Protein AF-A0A1G6BR53-F1 (afdb_monomer)

Radius of gyration: 19.53 Å; Cα contacts (8 Å, |Δi|>4): 231; chains: 1; bounding box: 63×42×47 Å

Nearest PDB structures (foldseek):
  3mcu-assembly1_C  TM=7.918E-01  e=2.304E-04  Bacillus cereus ATCC 14579
  3mcu-assembly1_A  TM=7.768E-01  e=1.149E-03  Bacillus cereus ATCC 14579
  7kmf-assembly1_F  TM=4.791E-01  e=4.761E-03  Homo sapiens
  6vlc-assembly2_D  TM=3.425E-01  e=2.813E-01  Neisseria meningitidis Z2491
  2rgw-assembly1_A  TM=3.502E-01  e=3.602E-01  unclassified

Organism: Eubacterium oxidoreducens (NCBI:txid1732)

Secondary structure (DSSP, 8-state):
-PPPHHHHHHHHHHHHHHHHHHHHTS--EEEEE--SS-HHHHHHHHHHHHHTT-SEEEEE--HHHHT-HHHHHHHHTT-SEEE-HHHHHTS----SEEEES-B-HHHHHHHHTT---SHHHHHHHHHHHTT-EEEEPTT-BPPP-S-S-HHHHHHHHHHHHHHHHTT-EE-------

pLDDT: mean 88.44, std 13.04, range [31.62, 98.5]

Mean predicted aligned error: 8.45 Å

Sequence (177 aa):
MELNEKELRSLIERVIELTVDAIKNQDNKVLVVYSGNDKKRCVRTLRTLRAEGVGEITLVATQEQLDCENFVKEVCTICKRIVTPQSIQEEPFIYDKMIFPVMPRSVLAKCALGISDIYETEMVKMAFEEGIEITIARGGLDKFTGNEPLEYQQRIMGYIRTLVEYGIHIQFDTEGR

Foldseek 3Di:
DDDDPVNVVVVVVVVVVVVVVVVQLPAAEEEEEEPDQPLVLSLVVLVVCVVVNRDAYEYEDAVVNVPDPVSVVSVVVRHPYYYYLVVCVVDDPDHQAYEYSAQELVNLLCCLVLHDDDSSNVVVVVCLVVVHAAEYDEVNYDDDPVPDDPVVVVVSVVSVVSCVVSRYHYDYPPPDD

Solvent-accessible surface area (backbone atoms only — not comparable to full-atom values): 9999 Å² total; per-residue (Å²): 135,84,78,49,74,70,57,50,50,53,50,51,52,52,49,50,51,53,49,52,51,52,56,62,58,54,74,41,28,36,38,34,44,64,43,78,81,61,62,69,51,41,52,49,44,54,52,50,44,53,73,75,48,54,63,36,37,35,37,36,38,52,69,78,73,54,71,40,63,73,59,44,59,54,46,62,76,69,32,78,41,77,40,38,63,70,61,57,73,77,43,84,89,82,49,65,30,38,36,23,36,28,46,44,67,69,54,44,45,30,50,48,70,72,45,63,87,48,67,73,29,42,51,52,50,53,32,60,76,70,71,35,48,38,34,35,36,68,71,15,59,75,74,81,87,77,80,69,55,68,69,57,54,51,50,54,54,48,29,54,50,48,34,44,75,72,59,39,43,72,44,67,79,85,69,87,129

Structure (mmCIF, N/CA/C/O backbone):
data_AF-A0A1G6BR53-F1
#
_entry.id   AF-A0A1G6BR53-F1
#
loop_
_atom_site.group_PDB
_atom_site.id
_atom_site.type_symbol
_atom_site.label_atom_id
_atom_site.label_alt_id
_atom_site.label_comp_id
_atom_site.label_asym_id
_atom_site.label_entity_id
_atom_site.label_seq_id
_atom_site.pdbx_PDB_ins_code
_atom_site.Cartn_x
_atom_site.Cartn_y
_atom_site.Cartn_z
_atom_site.occupancy
_atom_site.B_iso_or_equiv
_atom_site.auth_seq_id
_atom_site.auth_comp_id
_atom_site.auth_asym_id
_atom_site.auth_atom_id
_atom_site.pdbx_PDB_model_num
ATOM 1 N N . MET A 1 1 ? -46.989 -14.452 24.404 1.00 49.28 1 MET A N 1
ATOM 2 C CA . MET A 1 1 ? -46.675 -14.576 22.969 1.00 49.28 1 MET A CA 1
ATOM 3 C C . MET A 1 1 ? -45.393 -15.385 22.911 1.00 49.28 1 MET A C 1
ATOM 5 O O . MET A 1 1 ? -44.360 -14.861 23.304 1.00 49.28 1 MET A O 1
ATOM 9 N N . GLU A 1 2 ? -45.484 -16.681 22.625 1.00 62.69 2 GLU A N 1
ATOM 10 C CA . GLU A 1 2 ? -44.295 -17.531 22.490 1.00 62.69 2 GLU A CA 1
ATOM 11 C C . GLU A 1 2 ? -43.749 -17.351 21.074 1.00 62.69 2 GLU A C 1
ATOM 13 O O . GLU A 1 2 ? -44.483 -17.527 20.102 1.00 62.69 2 GLU A O 1
ATOM 18 N N . LEU A 1 3 ? -42.493 -16.918 20.972 1.00 61.28 3 LEU A N 1
ATOM 19 C CA . LEU A 1 3 ? -41.781 -16.790 19.702 1.00 61.28 3 LEU A CA 1
ATOM 20 C C . LEU A 1 3 ? -41.576 -18.184 19.118 1.00 61.28 3 LEU A C 1
ATOM 22 O O . LEU A 1 3 ? -41.023 -19.055 19.792 1.00 61.28 3 LEU A O 1
ATOM 26 N N . ASN A 1 4 ? -41.995 -18.400 17.871 1.00 86.19 4 ASN A N 1
ATOM 27 C CA . ASN A 1 4 ? -41.726 -19.680 17.224 1.00 86.19 4 ASN A CA 1
ATOM 28 C C . ASN A 1 4 ? -40.256 -19.748 16.763 1.00 86.19 4 ASN A C 1
ATOM 30 O O . ASN A 1 4 ? -39.606 -18.729 16.527 1.00 86.19 4 ASN A O 1
ATOM 34 N N . GLU A 1 5 ? -39.732 -20.962 16.611 1.00 84.44 5 GLU A N 1
ATOM 35 C CA . GLU A 1 5 ? -38.328 -21.251 16.285 1.00 84.44 5 GLU A CA 1
ATOM 36 C C . GLU A 1 5 ? -37.792 -20.486 15.055 1.00 84.44 5 GLU A C 1
ATOM 38 O O . GLU A 1 5 ? -36.634 -20.071 15.011 1.00 84.44 5 GLU A O 1
ATOM 43 N N . LYS A 1 6 ? -38.653 -20.228 14.068 1.00 85.50 6 LYS A N 1
ATOM 44 C CA . LYS A 1 6 ? -38.335 -19.489 12.842 1.00 85.50 6 LYS A CA 1
ATOM 45 C C . LYS A 1 6 ? -38.151 -17.989 13.096 1.00 85.50 6 LYS A C 1
ATOM 47 O O . LYS A 1 6 ? -37.271 -17.371 12.501 1.00 85.50 6 LYS A O 1
ATOM 52 N N . GLU A 1 7 ? -38.952 -17.415 13.991 1.00 84.75 7 GLU A N 1
ATOM 53 C CA . GLU A 1 7 ? -38.832 -16.014 14.413 1.00 84.75 7 GLU A CA 1
ATOM 54 C C . GLU A 1 7 ? -37.597 -15.820 15.296 1.00 84.75 7 GLU A C 1
ATOM 56 O O . GLU A 1 7 ? -36.864 -14.847 15.127 1.00 84.75 7 GLU A O 1
ATOM 61 N N . LEU A 1 8 ? -37.311 -16.789 16.174 1.00 83.38 8 LEU A N 1
ATOM 62 C CA . LEU A 1 8 ? -36.104 -16.796 16.997 1.00 83.38 8 LEU A CA 1
ATOM 63 C C . LEU A 1 8 ? -34.834 -16.853 16.136 1.00 83.38 8 LEU A C 1
ATOM 65 O O . LEU A 1 8 ? -33.907 -16.080 16.360 1.00 83.38 8 LEU A O 1
ATOM 69 N N . ARG A 1 9 ? -34.799 -17.718 15.115 1.00 88.19 9 ARG A N 1
ATOM 70 C CA . ARG A 1 9 ? -33.649 -17.837 14.206 1.00 88.19 9 ARG A CA 1
ATOM 71 C C . ARG A 1 9 ? -33.413 -16.560 13.395 1.00 88.19 9 ARG A C 1
ATOM 73 O O . ARG A 1 9 ? -32.278 -16.105 13.310 1.00 88.19 9 ARG A O 1
ATOM 80 N N . SER A 1 10 ? -34.483 -15.943 12.891 1.00 87.50 10 SER A N 1
ATOM 81 C CA . SER A 1 10 ? -34.422 -14.645 12.203 1.00 87.50 10 SER A CA 1
ATOM 82 C C . SER A 1 10 ? -33.900 -13.524 13.110 1.00 87.50 10 SER A C 1
ATOM 84 O O . SER A 1 10 ? -33.112 -12.688 12.669 1.00 87.50 10 SER A O 1
ATOM 86 N N . LEU A 1 11 ? -34.317 -13.501 14.378 1.00 86.88 11 LEU A N 1
ATOM 87 C CA . LEU A 1 11 ? -33.817 -12.546 15.367 1.00 86.88 11 LEU A CA 1
ATOM 88 C C . LEU A 1 11 ? -32.333 -12.767 15.664 1.00 86.88 11 LEU A C 1
ATOM 90 O O . LEU A 1 11 ? -31.585 -11.797 15.720 1.00 86.88 11 LEU A O 1
ATOM 94 N N . ILE A 1 12 ? -31.900 -14.022 15.813 1.00 86.88 12 ILE A N 1
ATOM 95 C CA . ILE A 1 12 ? -30.493 -14.366 16.050 1.00 86.88 12 ILE A CA 1
ATOM 96 C C . ILE A 1 12 ? -29.624 -13.942 14.861 1.00 86.88 12 ILE A C 1
ATOM 98 O O . ILE A 1 12 ? -28.617 -13.275 15.072 1.00 86.88 12 ILE A O 1
ATOM 102 N N . GLU A 1 13 ? -30.022 -14.261 13.627 1.00 85.81 13 GLU A N 1
ATOM 103 C CA . GLU A 1 13 ? -29.289 -13.855 12.416 1.00 85.81 13 GLU A CA 1
ATOM 104 C C . GLU A 1 13 ? -29.141 -12.332 12.339 1.00 85.81 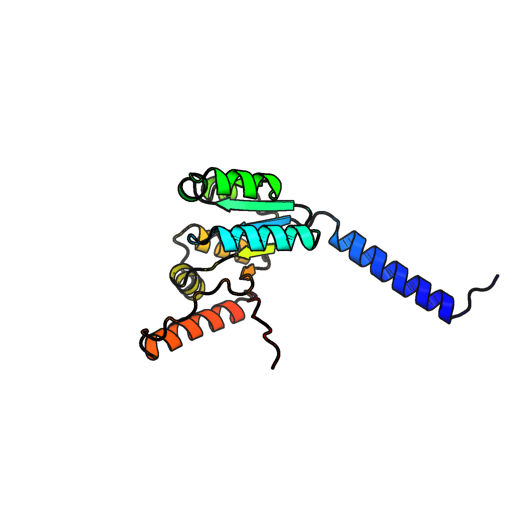13 GLU A C 1
ATOM 106 O O . GLU A 1 13 ? -28.038 -11.819 12.163 1.00 85.81 13 GLU A O 1
ATOM 111 N N . ARG A 1 14 ? -30.224 -11.595 12.601 1.00 84.44 14 ARG A N 1
ATOM 112 C CA . ARG A 1 14 ? -30.216 -10.130 12.580 1.00 84.44 14 ARG A CA 1
ATOM 113 C C . ARG A 1 14 ? -29.375 -9.518 13.705 1.00 84.44 14 ARG A C 1
ATOM 115 O O . ARG A 1 14 ? -28.736 -8.492 13.501 1.00 84.44 14 ARG A O 1
ATOM 122 N N . VAL A 1 15 ? -29.353 -10.127 14.892 1.00 84.62 15 VAL A N 1
ATOM 123 C CA . VAL A 1 15 ? -28.482 -9.701 16.003 1.00 84.62 15 VAL A CA 1
ATOM 124 C C . VAL A 1 15 ? -27.013 -9.991 15.691 1.00 84.62 15 VAL A C 1
ATOM 126 O O . VAL A 1 15 ? -26.158 -9.173 16.023 1.00 84.62 15 VAL A O 1
ATOM 129 N N . ILE A 1 16 ? -26.703 -11.106 15.025 1.00 79.81 16 ILE A N 1
ATOM 130 C CA . ILE A 1 16 ? -25.340 -11.418 14.576 1.00 79.81 16 ILE A CA 1
ATOM 131 C C . ILE A 1 16 ? -24.888 -10.404 13.525 1.00 79.81 16 ILE A C 1
ATOM 133 O O . ILE A 1 16 ? -23.807 -9.849 13.667 1.00 79.81 16 ILE A O 1
ATOM 137 N N . GLU A 1 17 ? -25.713 -10.093 12.525 1.00 73.81 17 GLU A N 1
ATOM 138 C CA . GLU A 1 17 ? -25.397 -9.056 11.532 1.00 73.81 17 GLU A CA 1
ATOM 139 C C . GLU A 1 17 ? -25.160 -7.697 12.197 1.00 73.81 17 GLU A C 1
ATOM 141 O O . GLU A 1 17 ? -24.126 -7.077 11.977 1.00 73.81 17 GLU A O 1
ATOM 146 N N . LEU A 1 18 ? -26.052 -7.276 13.100 1.00 70.94 18 LEU A N 1
ATOM 147 C CA . LEU A 1 18 ? -25.915 -6.003 13.812 1.00 70.94 18 LEU A CA 1
ATOM 148 C C . LEU A 1 18 ? -24.687 -5.953 14.727 1.00 70.94 18 LEU A C 1
ATOM 150 O O . LEU A 1 18 ? -24.071 -4.899 14.853 1.00 70.94 18 LEU A O 1
ATOM 154 N N . THR A 1 19 ? -24.319 -7.060 15.376 1.00 66.62 19 THR A N 1
ATOM 155 C CA . THR A 1 19 ? -23.115 -7.112 16.220 1.00 66.62 19 THR A CA 1
ATOM 156 C C . THR A 1 19 ? -21.845 -7.180 15.381 1.00 66.62 19 THR A C 1
ATOM 158 O O . THR A 1 19 ? -20.894 -6.480 15.702 1.00 66.62 19 THR A O 1
ATOM 161 N N . VAL A 1 20 ? -21.827 -7.927 14.276 1.00 66.19 20 VAL A N 1
ATOM 162 C CA . VAL A 1 20 ? -20.709 -7.945 13.320 1.00 66.19 20 VAL A CA 1
ATOM 163 C C . VAL A 1 20 ? -20.510 -6.568 12.692 1.00 66.19 20 VAL A C 1
ATOM 165 O O . VAL A 1 20 ? -19.377 -6.103 12.615 1.00 66.19 20 VAL A O 1
ATOM 168 N N . ASP A 1 21 ? -21.583 -5.888 12.297 1.00 58.41 21 ASP A N 1
ATOM 169 C CA . ASP A 1 21 ? -21.509 -4.538 11.744 1.00 58.41 21 ASP A CA 1
ATOM 170 C C . ASP A 1 21 ? -21.113 -3.513 12.810 1.00 58.41 21 ASP A C 1
ATOM 172 O O . ASP A 1 21 ? -20.317 -2.624 12.527 1.00 58.41 21 ASP A O 1
ATOM 176 N N . ALA A 1 22 ? -21.590 -3.639 14.051 1.00 57.53 22 ALA A N 1
ATOM 177 C CA . ALA A 1 22 ? -21.157 -2.774 15.150 1.00 57.53 22 ALA A CA 1
ATOM 178 C C . ALA A 1 22 ? -19.680 -2.993 15.525 1.00 57.53 22 ALA A C 1
ATOM 180 O O . ALA A 1 22 ? -18.986 -2.022 15.806 1.00 57.53 22 ALA A O 1
ATOM 181 N N . ILE A 1 23 ? -19.189 -4.237 15.480 1.00 57.56 23 ILE A N 1
ATOM 182 C CA . ILE A 1 23 ? -17.777 -4.584 15.709 1.00 57.56 23 ILE A CA 1
ATOM 183 C C . ILE A 1 23 ? -16.905 -4.079 14.551 1.00 57.56 23 ILE A C 1
ATOM 185 O O . ILE A 1 23 ? -15.853 -3.502 14.790 1.00 57.56 23 ILE A O 1
ATOM 189 N N . LYS A 1 24 ? -17.345 -4.224 13.294 1.00 55.75 24 LYS A N 1
ATOM 190 C CA . LYS A 1 24 ? -16.626 -3.701 12.116 1.00 55.75 24 LYS A CA 1
ATOM 191 C C . LYS A 1 24 ? -16.585 -2.171 12.058 1.00 55.75 24 LYS A C 1
ATOM 193 O O . LYS A 1 24 ? -15.643 -1.620 11.495 1.00 55.75 24 LYS A O 1
ATOM 198 N N . ASN A 1 25 ? -17.601 -1.502 12.607 1.00 52.25 25 ASN A N 1
ATOM 199 C CA . ASN A 1 25 ? -17.726 -0.041 12.629 1.00 52.25 25 ASN A CA 1
ATOM 200 C C . ASN A 1 25 ? -17.136 0.617 13.892 1.00 52.25 25 ASN A C 1
ATOM 202 O O . ASN A 1 25 ? -17.225 1.838 14.025 1.00 52.25 25 ASN A O 1
ATOM 206 N N . GLN A 1 26 ? -16.535 -0.145 14.811 1.00 54.06 26 GLN A N 1
ATOM 207 C CA . GLN A 1 26 ? -15.751 0.416 15.912 1.00 54.06 26 GLN A CA 1
ATOM 208 C C . GLN A 1 26 ? -14.274 0.483 15.509 1.00 54.06 26 GLN A C 1
ATOM 210 O O . GLN A 1 26 ? -13.598 -0.530 15.412 1.00 54.06 26 GLN A O 1
ATOM 215 N N . ASP A 1 27 ? -13.795 1.702 15.256 1.00 68.69 27 ASP A N 1
ATOM 216 C CA . ASP A 1 27 ? -12.385 2.105 15.328 1.00 68.69 27 ASP A CA 1
ATOM 217 C C . ASP A 1 27 ? -11.345 1.360 14.469 1.00 68.69 27 ASP A C 1
ATOM 219 O O . ASP A 1 27 ? -10.160 1.464 14.767 1.00 68.69 27 ASP A O 1
ATOM 223 N N . ASN A 1 28 ? -11.726 0.702 13.365 1.00 83.06 28 ASN A N 1
ATOM 224 C CA . ASN A 1 28 ? -10.734 0.143 12.436 1.00 83.06 28 ASN A CA 1
ATOM 225 C C . ASN A 1 28 ? -9.828 1.254 11.860 1.00 83.06 28 ASN A C 1
ATOM 227 O O . ASN A 1 28 ? -10.274 2.101 11.070 1.00 83.06 28 ASN A O 1
ATOM 231 N N . LYS A 1 29 ? -8.551 1.227 12.254 1.00 92.12 29 LYS A N 1
ATOM 232 C CA . LYS A 1 29 ? -7.468 2.123 11.846 1.00 92.12 29 LYS A CA 1
ATOM 233 C C . LYS A 1 29 ? -6.669 1.483 10.728 1.00 92.12 29 LYS A C 1
ATOM 235 O O . LYS A 1 29 ? -5.919 0.529 10.929 1.00 92.12 29 LYS A O 1
ATOM 240 N N . VAL A 1 30 ? -6.782 2.059 9.539 1.00 95.50 30 VAL A N 1
ATOM 241 C CA . VAL A 1 30 ? -6.053 1.601 8.358 1.00 95.50 30 VAL A CA 1
ATOM 242 C C . VAL A 1 30 ? -4.937 2.578 8.027 1.00 95.50 30 VAL A C 1
ATOM 244 O O . VAL A 1 30 ? -5.169 3.773 7.814 1.00 95.50 30 VAL A O 1
ATOM 247 N N . LEU A 1 31 ? -3.723 2.046 7.929 1.00 96.81 31 LEU A N 1
ATOM 248 C CA . LEU A 1 31 ? -2.571 2.762 7.409 1.00 96.81 31 LEU A CA 1
ATOM 249 C C . LEU A 1 31 ? -2.472 2.541 5.902 1.00 96.81 31 LEU A C 1
ATOM 251 O O . LEU A 1 31 ? -2.349 1.413 5.432 1.00 96.81 31 LEU A O 1
ATOM 255 N N . VAL A 1 32 ? -2.490 3.617 5.129 1.00 97.25 32 VAL A N 1
ATOM 256 C CA . VAL A 1 32 ? -2.304 3.575 3.680 1.00 97.25 32 VAL A CA 1
ATOM 257 C C . VAL A 1 32 ? -0.919 4.107 3.355 1.00 97.25 32 VAL A C 1
ATOM 259 O O . VAL A 1 32 ? -0.633 5.279 3.585 1.00 97.25 32 VAL A O 1
ATOM 262 N N . VAL A 1 33 ? -0.058 3.253 2.809 1.00 97.25 33 VAL A N 1
ATOM 263 C CA . VAL A 1 33 ? 1.317 3.611 2.442 1.00 97.25 33 VAL A CA 1
ATOM 264 C C . VAL A 1 33 ? 1.339 3.989 0.967 1.00 97.25 33 VAL A C 1
ATOM 266 O O . VAL A 1 33 ? 1.139 3.140 0.094 1.00 97.25 33 VAL A O 1
ATOM 269 N N . TYR A 1 34 ? 1.534 5.274 0.664 1.00 95.75 34 TYR A N 1
ATOM 270 C CA . TYR A 1 34 ? 1.527 5.745 -0.717 1.00 95.75 34 TYR A CA 1
ATOM 271 C C . TYR A 1 34 ? 2.857 5.466 -1.414 1.00 95.75 34 TYR A C 1
ATOM 273 O O . TYR A 1 34 ? 3.718 6.331 -1.500 1.00 95.75 34 TYR A O 1
ATOM 281 N N . SER A 1 35 ? 3.013 4.267 -1.966 1.00 89.69 35 SER A N 1
ATOM 282 C CA . SER A 1 35 ? 4.221 3.896 -2.708 1.00 89.69 35 SER A CA 1
ATOM 283 C C . SER A 1 35 ? 4.110 4.208 -4.201 1.00 89.69 35 SER A C 1
ATOM 285 O O . SER A 1 35 ? 3.097 3.933 -4.849 1.00 89.69 35 SER A O 1
ATOM 287 N N . GLY A 1 36 ? 5.184 4.749 -4.777 1.00 85.12 36 GLY A N 1
ATOM 288 C CA . GLY A 1 36 ? 5.223 5.148 -6.185 1.00 85.12 36 GLY A CA 1
ATOM 289 C C . GLY A 1 36 ? 4.490 6.466 -6.469 1.00 85.12 36 GLY A C 1
ATOM 290 O O . GLY A 1 36 ? 4.453 7.361 -5.629 1.00 85.12 36 GLY A O 1
ATOM 291 N N . ASN A 1 37 ? 3.944 6.601 -7.686 1.00 85.75 37 ASN A N 1
ATOM 292 C CA . ASN A 1 37 ? 3.459 7.885 -8.221 1.00 85.75 37 ASN A CA 1
ATOM 293 C C . ASN A 1 37 ? 2.034 7.847 -8.817 1.00 85.75 37 ASN A C 1
ATOM 295 O O . ASN A 1 37 ? 1.589 8.830 -9.419 1.00 85.75 37 ASN A O 1
ATOM 299 N N . ASP A 1 38 ? 1.297 6.738 -8.678 1.00 90.69 38 ASP A N 1
ATOM 300 C CA . ASP A 1 38 ? -0.075 6.630 -9.195 1.00 90.69 38 ASP A CA 1
ATOM 301 C C . ASP A 1 38 ? -1.095 7.257 -8.229 1.00 90.69 38 ASP A C 1
ATOM 303 O O . ASP A 1 38 ? -1.776 6.589 -7.443 1.00 90.69 38 ASP A O 1
ATOM 307 N N . LYS A 1 39 ? -1.221 8.583 -8.329 1.00 92.31 39 LYS A N 1
ATOM 308 C CA . LYS A 1 39 ? -2.168 9.391 -7.544 1.00 92.31 39 LYS A CA 1
ATOM 309 C C . LYS A 1 39 ? -3.610 8.912 -7.708 1.00 92.31 39 LYS A C 1
ATOM 311 O O . LYS A 1 39 ? -4.356 8.860 -6.734 1.00 92.31 39 LYS A O 1
ATOM 316 N N . LYS A 1 40 ? -4.009 8.541 -8.932 1.00 91.50 40 LYS A N 1
ATOM 317 C CA . LYS A 1 40 ? -5.388 8.124 -9.232 1.00 91.50 40 LYS A CA 1
ATOM 318 C C . LYS A 1 40 ? -5.731 6.840 -8.494 1.00 91.50 40 LYS A C 1
ATOM 320 O O . LYS A 1 40 ? -6.817 6.728 -7.927 1.00 91.50 40 LYS A O 1
ATOM 325 N N . ARG A 1 41 ? -4.808 5.879 -8.491 1.00 91.31 41 ARG A N 1
ATOM 326 C CA . ARG A 1 41 ? -4.999 4.619 -7.780 1.00 91.31 41 ARG A CA 1
ATOM 327 C C . ARG A 1 41 ? -4.967 4.804 -6.270 1.00 91.31 41 ARG A C 1
ATOM 329 O O . ARG A 1 41 ? -5.836 4.248 -5.608 1.00 91.31 41 ARG A O 1
ATOM 336 N N . CYS A 1 42 ? -4.069 5.639 -5.747 1.00 94.25 42 CYS A N 1
ATOM 337 C CA . CYS A 1 42 ? -4.060 6.004 -4.329 1.00 94.25 42 CYS A CA 1
ATOM 338 C C . CYS A 1 42 ? -5.427 6.540 -3.876 1.00 94.25 42 CYS A C 1
ATOM 340 O O . CYS A 1 42 ? -6.070 5.957 -3.004 1.00 94.25 42 CYS A O 1
ATOM 342 N N . VAL A 1 43 ? -5.942 7.564 -4.561 1.00 94.50 43 VAL A N 1
ATOM 343 C CA . VAL A 1 43 ? -7.257 8.144 -4.258 1.00 94.50 43 VAL A CA 1
ATOM 344 C C . VAL A 1 43 ? -8.385 7.124 -4.413 1.00 94.50 43 VAL A C 1
ATOM 346 O O . VAL A 1 43 ? -9.303 7.092 -3.594 1.00 94.50 43 VAL A O 1
ATOM 349 N N . ARG A 1 44 ? -8.350 6.278 -5.451 1.00 93.62 44 ARG A N 1
ATOM 350 C CA . ARG A 1 44 ? -9.360 5.228 -5.642 1.00 93.62 44 ARG A CA 1
ATOM 351 C C . ARG A 1 44 ? -9.390 4.268 -4.454 1.00 93.62 44 ARG A C 1
ATOM 353 O O . ARG A 1 44 ? -10.476 3.986 -3.964 1.00 93.62 44 ARG A O 1
ATOM 360 N N . THR A 1 45 ? -8.234 3.809 -3.984 1.00 94.19 45 THR A N 1
ATOM 361 C CA . THR A 1 45 ? -8.139 2.933 -2.808 1.00 94.19 45 THR A CA 1
ATOM 362 C C . THR A 1 45 ? -8.696 3.622 -1.565 1.00 94.19 45 THR A C 1
ATOM 364 O O . THR A 1 45 ? -9.518 3.035 -0.871 1.00 94.19 45 THR A O 1
ATOM 367 N N . LEU A 1 46 ? -8.340 4.889 -1.330 1.00 94.94 46 LEU A N 1
ATOM 368 C CA . LEU A 1 46 ? -8.868 5.675 -0.209 1.00 94.94 46 LEU A CA 1
ATOM 369 C C . LEU A 1 46 ? -10.400 5.799 -0.256 1.00 94.94 46 LEU A C 1
ATOM 371 O O . LEU A 1 46 ? -11.072 5.616 0.757 1.00 94.94 46 LEU A O 1
ATOM 375 N N . ARG A 1 47 ? -10.972 6.051 -1.441 1.00 93.81 47 ARG A N 1
ATOM 376 C CA . ARG A 1 47 ? -12.429 6.091 -1.644 1.00 93.81 47 ARG A CA 1
ATOM 377 C C . ARG A 1 47 ? -13.095 4.746 -1.380 1.00 93.81 47 ARG A C 1
ATOM 379 O O . ARG A 1 47 ? -14.156 4.728 -0.766 1.00 93.81 47 ARG A O 1
ATOM 386 N N . THR A 1 48 ? -12.492 3.648 -1.834 1.00 92.00 48 THR A N 1
ATOM 387 C CA . THR A 1 48 ? -13.006 2.298 -1.577 1.00 92.00 48 THR A CA 1
ATOM 388 C C . THR A 1 48 ? -13.050 2.016 -0.078 1.00 92.00 48 THR A C 1
ATOM 390 O O . THR A 1 48 ? -14.109 1.664 0.424 1.00 92.00 48 THR A O 1
ATOM 393 N N . LEU A 1 49 ? -11.962 2.283 0.653 1.00 91.88 49 LEU A N 1
ATOM 394 C CA . LEU A 1 49 ? -11.914 2.093 2.109 1.00 91.88 49 LEU A CA 1
ATOM 395 C C . LEU A 1 49 ? -12.978 2.922 2.829 1.00 91.88 49 LEU A C 1
ATOM 397 O O . LEU A 1 49 ? -13.657 2.439 3.732 1.00 91.88 49 LEU A O 1
ATOM 401 N N . ARG A 1 50 ? -13.177 4.170 2.393 1.00 90.00 50 ARG A N 1
ATOM 402 C CA . ARG A 1 50 ? -14.219 5.025 2.961 1.00 90.00 50 ARG A CA 1
ATOM 403 C C . ARG A 1 50 ? -15.626 4.490 2.683 1.00 90.00 50 ARG A C 1
ATOM 405 O O . ARG A 1 50 ? -16.478 4.567 3.561 1.00 90.00 50 ARG A O 1
ATOM 412 N N . ALA A 1 51 ? -15.868 3.961 1.484 1.00 88.75 51 ALA A N 1
ATOM 413 C CA . ALA A 1 51 ? -17.145 3.353 1.111 1.00 88.75 51 ALA A CA 1
ATOM 414 C C . ALA A 1 51 ? -17.410 2.028 1.849 1.00 88.75 51 ALA A C 1
ATOM 416 O O . ALA A 1 51 ? -18.562 1.708 2.120 1.00 88.75 51 ALA A O 1
ATOM 417 N N . GLU A 1 52 ? -16.356 1.294 2.211 1.00 87.12 52 GLU A N 1
ATOM 418 C CA . GLU A 1 52 ? -16.409 0.074 3.030 1.00 87.12 52 GLU A CA 1
ATOM 419 C C . GLU A 1 52 ? -16.627 0.354 4.530 1.00 87.12 52 GLU A C 1
ATOM 421 O O . GLU A 1 52 ? -16.738 -0.583 5.315 1.00 87.12 52 GLU A O 1
ATOM 426 N N . GLY A 1 53 ? -16.719 1.626 4.935 1.00 84.44 53 GLY A N 1
ATOM 427 C CA . GLY A 1 53 ? -17.004 2.016 6.318 1.00 84.44 53 GLY A CA 1
ATOM 428 C C . GLY A 1 53 ? -15.776 2.099 7.227 1.00 84.44 53 GLY A C 1
ATOM 429 O O . GLY A 1 53 ? -15.936 2.156 8.442 1.00 84.44 53 GLY A O 1
ATOM 430 N N . VAL A 1 54 ? -14.554 2.143 6.678 1.00 86.94 54 VAL A N 1
ATOM 431 C CA . VAL A 1 54 ? -13.334 2.292 7.491 1.00 86.94 54 VAL A CA 1
ATOM 432 C C . VAL A 1 54 ? -13.383 3.593 8.304 1.00 86.94 54 VAL A C 1
ATOM 434 O O . VAL A 1 54 ? -13.540 4.692 7.752 1.00 86.94 54 VAL A O 1
ATOM 437 N N . GLY A 1 55 ? -13.241 3.449 9.626 1.00 81.88 55 GLY A N 1
ATOM 438 C CA . GLY A 1 55 ? -13.398 4.527 10.600 1.00 81.88 55 GLY A CA 1
ATOM 439 C C . GLY A 1 55 ? -12.273 5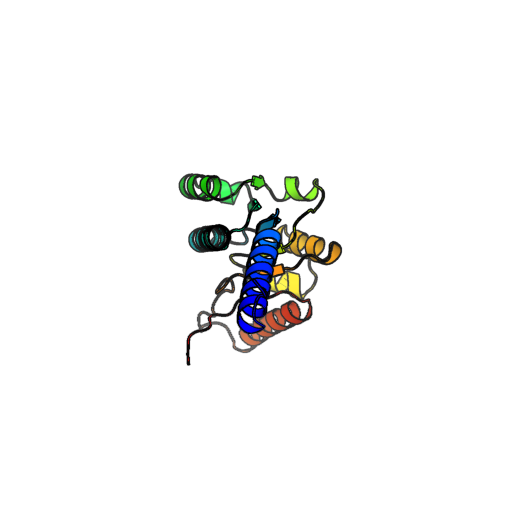.557 10.543 1.00 81.88 55 GLY A C 1
ATOM 440 O O . GLY A 1 55 ? -12.539 6.756 10.413 1.00 81.88 55 GLY A O 1
ATOM 441 N N . GLU A 1 56 ? -11.017 5.101 10.580 1.00 92.31 56 GLU A N 1
ATOM 442 C CA . GLU A 1 56 ? -9.842 5.974 10.541 1.00 92.31 56 GLU A CA 1
ATOM 443 C C . GLU A 1 56 ? -8.867 5.561 9.441 1.00 92.31 56 GLU A C 1
ATOM 445 O O . GLU A 1 56 ? -8.351 4.448 9.419 1.00 92.31 56 GLU A O 1
ATOM 450 N N . ILE A 1 57 ? -8.583 6.497 8.535 1.00 95.62 57 ILE A N 1
ATOM 451 C CA . ILE A 1 57 ? -7.604 6.311 7.465 1.00 95.62 57 ILE A CA 1
ATOM 452 C C . ILE A 1 57 ? -6.450 7.288 7.696 1.00 95.62 57 ILE A C 1
ATOM 454 O O . ILE A 1 57 ? -6.661 8.509 7.681 1.00 95.62 57 ILE A O 1
ATOM 458 N N . THR A 1 58 ? -5.243 6.750 7.879 1.00 96.44 58 THR A N 1
ATOM 459 C CA . THR A 1 58 ? -3.989 7.515 7.903 1.00 96.44 58 THR A CA 1
ATOM 460 C C . THR A 1 58 ? -3.228 7.269 6.608 1.00 96.44 58 THR A C 1
ATOM 462 O O . THR A 1 58 ? -2.941 6.126 6.268 1.00 96.44 58 THR A O 1
ATOM 465 N N . LEU A 1 59 ? -2.873 8.332 5.888 1.00 97.06 59 LEU A N 1
ATOM 466 C CA . LEU A 1 59 ? -2.033 8.256 4.692 1.00 97.06 59 LEU A CA 1
ATOM 467 C C . LEU A 1 59 ? -0.578 8.577 5.045 1.00 97.06 59 LEU A C 1
ATOM 469 O O . LEU A 1 59 ? -0.307 9.656 5.567 1.00 97.06 59 LEU A O 1
ATOM 473 N N . VAL A 1 60 ? 0.349 7.687 4.697 1.00 96.56 60 VAL A N 1
ATOM 474 C CA . VAL A 1 60 ? 1.792 7.958 4.714 1.00 96.56 60 VAL A CA 1
ATOM 475 C C . VAL A 1 60 ? 2.220 8.383 3.315 1.00 96.56 60 VAL A C 1
ATOM 477 O O . VAL A 1 60 ? 2.043 7.618 2.366 1.00 96.56 60 VAL A O 1
ATOM 480 N N . ALA A 1 61 ? 2.773 9.586 3.184 1.00 95.19 61 ALA A N 1
ATOM 481 C CA . ALA A 1 61 ? 3.277 10.119 1.919 1.00 95.19 61 ALA A CA 1
ATOM 482 C C . ALA A 1 61 ? 4.506 11.009 2.150 1.00 95.19 61 ALA A C 1
ATOM 484 O O . ALA A 1 61 ? 4.612 11.688 3.171 1.00 95.19 61 ALA A O 1
ATOM 485 N N . THR A 1 62 ? 5.441 11.026 1.202 1.00 93.19 62 THR A N 1
ATOM 486 C CA . THR A 1 62 ? 6.590 11.940 1.241 1.00 93.19 62 THR A CA 1
ATOM 487 C C . THR A 1 62 ? 6.155 13.379 0.962 1.00 93.19 62 THR A C 1
ATOM 489 O O . THR A 1 62 ? 5.101 13.625 0.373 1.00 93.19 62 THR A O 1
ATOM 492 N N . GLN A 1 63 ? 6.990 14.351 1.335 1.00 91.06 63 GLN A N 1
ATOM 493 C CA . GLN A 1 63 ? 6.700 15.760 1.062 1.00 91.06 63 GLN A CA 1
ATOM 494 C C . GLN A 1 63 ? 6.529 16.025 -0.445 1.00 91.06 63 GLN A C 1
ATOM 496 O O . GLN A 1 63 ? 5.565 16.663 -0.850 1.00 91.06 63 GLN A O 1
ATOM 501 N N . GLU A 1 64 ? 7.386 15.421 -1.271 1.00 89.62 64 GLU A N 1
ATOM 502 C CA . GLU A 1 64 ? 7.337 15.512 -2.738 1.00 89.62 64 GLU A CA 1
ATOM 503 C C . GLU A 1 64 ? 6.006 14.998 -3.314 1.00 89.62 64 GLU A C 1
ATOM 505 O O . GLU A 1 64 ? 5.441 15.558 -4.256 1.00 89.62 64 GLU A O 1
ATOM 510 N N . GLN A 1 65 ? 5.455 13.928 -2.735 1.00 90.12 65 GLN A N 1
ATOM 511 C CA . GLN A 1 65 ? 4.153 13.393 -3.135 1.00 90.12 65 GLN A CA 1
ATOM 512 C C . GLN A 1 65 ? 2.999 14.343 -2.775 1.00 90.12 65 GLN A C 1
ATOM 514 O O . GLN A 1 65 ? 1.974 14.355 -3.469 1.00 90.12 65 GLN A O 1
ATOM 519 N N . LEU A 1 66 ? 3.176 15.150 -1.725 1.00 89.31 66 LEU A N 1
ATOM 520 C CA . LEU A 1 66 ? 2.219 16.141 -1.235 1.00 89.31 66 LEU A CA 1
ATOM 521 C C . LEU A 1 66 ? 2.349 17.516 -1.919 1.00 89.31 66 LEU A C 1
ATOM 523 O O . LEU A 1 66 ? 1.495 18.369 -1.707 1.00 89.31 66 LEU A O 1
ATOM 527 N N . ASP A 1 67 ? 3.309 17.730 -2.821 1.00 89.06 67 ASP A N 1
ATOM 528 C CA . ASP A 1 67 ? 3.450 19.010 -3.546 1.00 89.06 67 ASP A CA 1
ATOM 529 C C . ASP A 1 67 ? 2.317 19.278 -4.558 1.00 89.06 67 ASP A C 1
ATOM 531 O O . ASP A 1 67 ? 2.182 20.363 -5.127 1.00 89.06 67 ASP A O 1
ATOM 535 N N . CYS A 1 68 ? 1.463 18.288 -4.819 1.00 87.56 68 CYS A N 1
ATOM 536 C CA . CYS A 1 68 ? 0.358 18.413 -5.759 1.00 87.56 68 CYS A CA 1
ATOM 537 C C . CYS A 1 68 ? -0.936 18.838 -5.056 1.00 87.56 68 CYS A C 1
ATOM 539 O O . CYS A 1 68 ? -1.647 17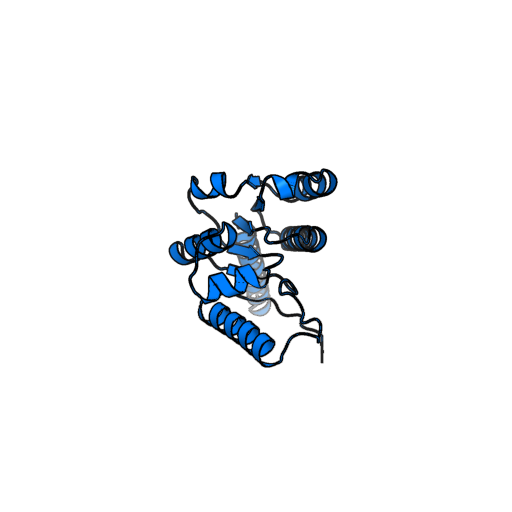.997 -4.507 1.00 87.56 68 CYS A O 1
ATOM 541 N N . GLU A 1 69 ? -1.300 20.121 -5.165 1.00 88.81 69 GLU A N 1
ATOM 542 C CA . GLU A 1 69 ? -2.483 20.681 -4.489 1.00 88.81 69 GLU A CA 1
ATOM 543 C C . GLU A 1 69 ? -3.773 19.881 -4.704 1.00 88.81 69 GLU A C 1
ATOM 545 O O . GLU A 1 69 ? -4.525 19.659 -3.759 1.00 88.81 69 GLU A O 1
ATOM 550 N N . ASN A 1 70 ? -4.054 19.455 -5.939 1.00 90.38 70 ASN A N 1
ATOM 551 C CA . ASN A 1 70 ? -5.286 18.721 -6.241 1.00 90.38 70 ASN A CA 1
ATOM 552 C C . ASN A 1 70 ? -5.322 17.364 -5.535 1.00 90.38 70 ASN A C 1
ATOM 554 O O . ASN A 1 70 ? -6.368 16.971 -5.029 1.00 90.38 70 ASN A O 1
ATOM 558 N N . PHE A 1 71 ? -4.177 16.680 -5.468 1.00 91.25 71 PHE A N 1
ATOM 559 C CA . PHE A 1 71 ? -4.059 15.418 -4.747 1.00 91.25 71 PHE A CA 1
ATOM 560 C C . PHE A 1 71 ? -4.268 15.637 -3.249 1.00 91.25 71 PHE A C 1
ATOM 562 O O . PHE A 1 71 ? -5.102 14.955 -2.662 1.00 91.25 71 PHE A O 1
ATOM 569 N N . VAL A 1 72 ? -3.600 16.636 -2.658 1.00 91.69 72 VAL A N 1
ATOM 570 C CA . VAL A 1 72 ? -3.742 16.981 -1.233 1.00 91.69 72 VAL A CA 1
ATOM 571 C C . VAL A 1 72 ? -5.185 17.324 -0.879 1.00 91.69 72 VAL A C 1
ATOM 573 O O . VAL A 1 72 ? -5.722 16.772 0.076 1.00 91.69 72 VAL A O 1
ATOM 576 N N . LYS A 1 73 ? -5.847 18.182 -1.667 1.00 92.19 73 LYS A N 1
ATOM 577 C CA . LYS A 1 73 ? -7.262 18.530 -1.459 1.00 92.19 73 LYS A CA 1
ATOM 578 C C . LYS A 1 73 ? -8.139 17.282 -1.436 1.00 92.19 73 LYS A C 1
ATOM 580 O O . LYS A 1 73 ? -8.997 17.160 -0.572 1.00 92.19 73 LYS A O 1
ATOM 585 N N . GLU A 1 74 ? -7.909 16.349 -2.354 1.00 92.88 74 GLU A N 1
ATOM 586 C CA . GLU A 1 74 ? -8.685 15.115 -2.448 1.00 92.88 74 GLU A CA 1
ATOM 587 C C . GLU A 1 74 ? -8.426 14.190 -1.248 1.00 92.88 74 GLU A C 1
ATOM 589 O O . GLU A 1 74 ? -9.378 13.755 -0.599 1.00 92.88 74 GLU A O 1
ATOM 594 N N . VAL A 1 75 ? -7.165 13.950 -0.873 1.00 94.12 75 VAL A N 1
ATOM 595 C CA . VAL A 1 75 ? -6.848 13.072 0.266 1.00 94.12 75 VAL A CA 1
ATOM 596 C C . VAL A 1 75 ? -7.249 13.675 1.614 1.00 94.12 75 VAL A C 1
ATOM 598 O O . VAL A 1 75 ? -7.728 12.935 2.466 1.00 94.12 75 VAL A O 1
ATOM 601 N N . CYS A 1 76 ? -7.183 14.998 1.797 1.00 93.25 76 CYS A N 1
ATOM 602 C CA . CYS A 1 76 ? -7.653 15.674 3.015 1.00 93.25 76 CYS A CA 1
ATOM 603 C C . CYS A 1 76 ? -9.165 15.534 3.242 1.00 93.25 76 CYS A C 1
ATOM 605 O O . CYS A 1 76 ? -9.623 15.652 4.374 1.00 93.25 76 CYS A O 1
ATOM 607 N N . THR A 1 77 ? -9.956 15.291 2.190 1.00 93.50 77 THR A N 1
ATOM 608 C CA . THR A 1 77 ? -11.402 15.038 2.346 1.00 93.50 77 THR A CA 1
ATOM 609 C C . THR A 1 77 ? -11.721 13.613 2.792 1.00 93.50 77 THR A C 1
ATOM 611 O O . THR A 1 77 ? -12.837 13.352 3.240 1.00 93.50 77 THR A O 1
ATOM 614 N N . ILE A 1 78 ? -10.766 12.688 2.654 1.00 93.88 78 ILE A N 1
ATOM 615 C CA . ILE A 1 78 ? -10.971 11.255 2.894 1.00 93.88 78 ILE A CA 1
ATOM 616 C C . ILE A 1 78 ? -10.233 10.797 4.155 1.00 93.88 78 ILE A C 1
ATOM 618 O O . ILE A 1 78 ? -10.802 10.086 4.982 1.00 93.88 78 ILE A O 1
ATOM 622 N N . CYS A 1 79 ? -8.966 11.184 4.291 1.00 94.62 79 CYS A N 1
ATOM 623 C CA . CYS A 1 79 ? -8.081 10.749 5.361 1.00 94.62 79 CYS A CA 1
ATOM 624 C C . CYS A 1 79 ? -8.303 11.575 6.626 1.00 94.62 79 CYS A C 1
ATOM 626 O O . CYS A 1 79 ? -8.395 12.800 6.576 1.00 94.62 79 CYS A O 1
ATOM 628 N N . LYS A 1 80 ? -8.292 10.906 7.781 1.00 93.75 80 LYS A N 1
ATOM 629 C CA . LYS A 1 80 ? -8.285 11.581 9.085 1.00 93.75 80 LYS A CA 1
ATOM 630 C C . LYS A 1 80 ? -6.918 12.201 9.372 1.00 93.75 80 LYS A C 1
ATOM 632 O O . LYS A 1 80 ? -6.837 13.248 10.008 1.00 93.75 80 LYS A O 1
ATOM 637 N N . ARG A 1 81 ? -5.846 11.543 8.915 1.00 93.44 81 ARG A N 1
ATOM 638 C CA . ARG A 1 81 ? -4.457 11.977 9.097 1.00 93.44 81 ARG A CA 1
ATOM 639 C C . ARG A 1 81 ? -3.657 11.782 7.814 1.00 93.44 81 ARG A C 1
ATOM 641 O O . ARG A 1 81 ? -3.850 10.805 7.092 1.00 93.44 81 ARG A O 1
ATOM 648 N N . ILE A 1 82 ? -2.732 12.700 7.565 1.00 94.94 82 ILE A N 1
ATOM 649 C CA . ILE A 1 82 ? -1.690 12.576 6.546 1.00 94.94 82 ILE A CA 1
ATOM 650 C C . ILE A 1 82 ? -0.373 12.818 7.270 1.00 94.94 82 ILE A C 1
ATOM 652 O O . ILE A 1 82 ? -0.236 13.823 7.968 1.00 94.94 82 ILE A O 1
ATOM 656 N N . VAL A 1 83 ? 0.557 11.881 7.151 1.00 94.75 83 VAL A N 1
ATOM 657 C CA . VAL A 1 83 ? 1.832 11.893 7.869 1.00 94.75 83 VAL A CA 1
ATOM 658 C C . VAL A 1 83 ? 2.977 11.622 6.906 1.00 94.75 83 VAL A C 1
ATOM 660 O O . VAL A 1 83 ? 2.801 10.972 5.871 1.00 94.75 83 VAL A O 1
ATOM 663 N N . THR A 1 84 ? 4.162 12.111 7.253 1.00 94.38 84 THR A N 1
ATOM 664 C CA . THR A 1 84 ? 5.385 11.746 6.543 1.00 94.38 84 THR A CA 1
ATOM 665 C C . THR A 1 84 ? 5.939 10.430 7.085 1.00 94.38 84 THR A C 1
ATOM 667 O O . THR A 1 84 ? 5.601 10.024 8.204 1.00 94.38 84 THR A O 1
ATOM 670 N N . PRO A 1 85 ? 6.826 9.757 6.333 1.00 92.56 85 PRO A N 1
ATOM 671 C CA . PRO A 1 85 ? 7.457 8.546 6.826 1.00 92.56 85 PRO A CA 1
ATOM 672 C C . PRO A 1 85 ? 8.311 8.744 8.082 1.00 92.56 85 PRO A C 1
ATOM 674 O O . PRO A 1 85 ? 8.423 7.813 8.868 1.00 92.56 85 PRO A O 1
ATOM 677 N N . GLN A 1 86 ? 8.887 9.934 8.301 1.00 89.62 86 GLN A N 1
ATOM 678 C CA . GLN A 1 86 ? 9.623 10.202 9.541 1.00 89.62 86 GLN A CA 1
ATOM 679 C C . GLN A 1 86 ? 8.674 10.279 10.740 1.00 89.62 86 GLN A C 1
ATOM 681 O O . GLN A 1 86 ? 8.914 9.637 11.754 1.00 89.62 86 GLN A O 1
ATOM 686 N N . SER A 1 87 ? 7.559 11.006 10.609 1.00 89.88 87 SER A N 1
ATOM 687 C CA . SER A 1 87 ? 6.624 11.197 11.723 1.00 89.88 87 SER A CA 1
ATOM 688 C C . SER A 1 87 ? 5.976 9.894 12.189 1.00 89.88 87 SER A C 1
ATOM 690 O O . SER A 1 87 ? 5.766 9.717 13.381 1.00 89.88 87 SER A O 1
ATOM 692 N N . ILE A 1 88 ? 5.673 8.965 11.276 1.00 89.25 88 ILE A N 1
ATOM 693 C CA . ILE A 1 88 ? 5.019 7.702 11.652 1.00 89.25 88 ILE A CA 1
ATOM 694 C C . ILE A 1 88 ? 5.953 6.737 12.398 1.00 89.25 88 ILE A C 1
ATOM 696 O O . ILE A 1 88 ? 5.472 5.931 13.184 1.00 89.25 88 ILE A O 1
ATOM 700 N N . GLN A 1 89 ? 7.271 6.826 12.183 1.00 84.56 89 GLN A N 1
ATOM 701 C CA . GLN A 1 89 ? 8.263 5.986 12.871 1.00 84.56 89 GLN A CA 1
ATOM 702 C C . GLN A 1 89 ? 8.477 6.392 14.337 1.00 84.56 89 GLN A C 1
ATOM 704 O O . GLN A 1 89 ? 8.991 5.604 15.125 1.00 84.56 89 GLN A O 1
ATOM 709 N N . GLU A 1 90 ? 8.097 7.615 14.704 1.00 84.69 90 GLU A N 1
ATOM 710 C CA . GLU A 1 90 ? 8.218 8.142 16.068 1.00 84.69 90 GLU A CA 1
ATOM 711 C C . GLU A 1 90 ? 6.967 7.865 16.922 1.00 84.69 90 GLU A C 1
ATOM 713 O O . GLU A 1 90 ? 6.963 8.111 18.130 1.00 84.69 90 GLU A O 1
ATOM 718 N N . GLU A 1 91 ? 5.897 7.356 16.308 1.00 84.25 91 GLU A N 1
ATOM 719 C CA . GLU A 1 91 ? 4.615 7.096 16.955 1.00 84.25 91 GLU A CA 1
ATOM 720 C C . GLU A 1 91 ? 4.416 5.598 17.240 1.00 84.25 91 GLU A C 1
ATOM 722 O O . GLU A 1 91 ? 4.890 4.749 16.484 1.00 84.25 91 GLU A O 1
ATOM 727 N N . PRO A 1 92 ? 3.655 5.236 18.291 1.00 81.75 92 PRO A N 1
ATOM 728 C CA . PRO A 1 92 ? 3.202 3.864 18.474 1.00 81.75 92 PRO A CA 1
ATOM 729 C C . PRO A 1 92 ? 2.423 3.374 17.249 1.00 81.75 92 PRO A C 1
ATOM 731 O O . PRO A 1 92 ? 1.505 4.045 16.763 1.00 81.75 92 PRO A O 1
ATOM 734 N N . PHE A 1 93 ? 2.760 2.179 16.776 1.00 82.44 93 PHE A N 1
ATOM 735 C CA . PHE A 1 93 ? 2.204 1.622 15.552 1.00 82.44 93 PHE A CA 1
ATOM 736 C C . PHE A 1 93 ? 0.843 0.952 15.814 1.00 82.44 93 PHE A C 1
ATOM 738 O O . PHE A 1 93 ? 0.722 -0.260 15.937 1.00 82.44 93 PHE A O 1
ATOM 745 N N . ILE A 1 94 ? -0.201 1.774 15.964 1.00 86.12 94 ILE A N 1
ATOM 746 C CA . ILE A 1 94 ? -1.550 1.340 16.367 1.00 86.12 94 ILE A CA 1
ATOM 747 C C . ILE A 1 94 ? -2.481 1.328 15.144 1.00 86.12 94 ILE A C 1
ATOM 749 O O . ILE A 1 94 ? -3.293 2.242 14.966 1.00 86.12 94 ILE A O 1
ATOM 753 N N . TYR A 1 95 ? -2.342 0.308 14.296 1.00 91.81 95 TYR A N 1
ATOM 754 C CA . TYR A 1 95 ? -3.170 0.096 13.103 1.00 91.81 95 TYR A CA 1
ATOM 755 C C . TYR A 1 95 ? -3.608 -1.360 13.007 1.00 91.81 95 TYR A C 1
ATOM 757 O O . TYR A 1 95 ? -2.822 -2.255 13.285 1.00 91.81 95 TYR A O 1
ATOM 765 N N . ASP A 1 96 ? -4.834 -1.600 12.554 1.00 91.75 96 ASP A N 1
ATOM 766 C CA . ASP A 1 96 ? -5.348 -2.960 12.356 1.00 91.75 96 ASP A CA 1
ATOM 767 C C . ASP A 1 96 ? -4.844 -3.556 11.038 1.00 91.75 96 ASP A C 1
ATOM 769 O O . ASP A 1 96 ? -4.693 -4.768 10.892 1.00 91.75 96 ASP A O 1
ATOM 773 N N . LYS A 1 97 ? -4.594 -2.688 10.050 1.00 93.88 97 LYS A N 1
ATOM 774 C CA . LYS A 1 97 ? -4.208 -3.095 8.702 1.00 93.88 97 LYS A CA 1
ATOM 775 C C . LYS A 1 97 ? -3.373 -2.042 7.989 1.00 93.88 97 LYS A C 1
ATOM 777 O O . LYS A 1 97 ? -3.634 -0.841 8.082 1.00 93.88 97 LYS A O 1
ATOM 782 N N . MET A 1 98 ? -2.429 -2.517 7.186 1.00 96.94 98 MET A N 1
ATOM 783 C CA . MET A 1 98 ? -1.645 -1.731 6.245 1.00 96.94 98 MET A CA 1
ATOM 784 C C . MET A 1 98 ? -2.060 -2.028 4.806 1.00 96.94 98 MET A C 1
ATOM 786 O O . MET A 1 98 ? -2.195 -3.185 4.403 1.00 96.94 98 MET A O 1
ATOM 790 N N . ILE A 1 99 ? -2.228 -0.983 3.998 1.00 96.75 99 ILE A N 1
ATOM 791 C CA . ILE A 1 99 ? -2.612 -1.104 2.593 1.00 96.75 99 ILE A CA 1
ATOM 792 C C . ILE A 1 99 ? -1.654 -0.330 1.695 1.00 96.75 99 ILE A C 1
ATOM 794 O O . ILE A 1 99 ? -1.426 0.863 1.877 1.00 96.75 99 ILE A O 1
ATOM 798 N N . PHE A 1 100 ? -1.173 -1.009 0.657 1.00 97.44 100 PHE A N 1
ATOM 799 C CA . PHE A 1 100 ? -0.441 -0.428 -0.461 1.00 97.44 100 PHE A CA 1
ATOM 800 C C . PHE A 1 100 ? -1.388 -0.257 -1.654 1.00 97.44 100 PHE A C 1
ATOM 802 O O . PHE A 1 100 ? -1.768 -1.255 -2.275 1.00 97.44 100 PHE A O 1
ATOM 809 N N . PRO A 1 101 ? -1.785 0.978 -2.028 1.00 95.38 101 PRO A N 1
ATOM 810 C CA . PRO A 1 101 ? -2.579 1.203 -3.235 1.00 95.38 101 PRO A CA 1
ATOM 811 C C . PRO A 1 101 ? -1.852 0.741 -4.499 1.00 95.38 101 PRO A C 1
ATOM 813 O O . PRO A 1 101 ? -2.465 0.204 -5.421 1.00 95.38 101 PRO A O 1
ATOM 816 N N . VAL A 1 102 ? -0.541 0.964 -4.520 1.00 94.62 102 VAL A N 1
ATOM 817 C CA . VAL A 1 102 ? 0.402 0.475 -5.519 1.00 94.62 102 VAL A CA 1
ATOM 818 C C . VAL A 1 102 ? 1.633 -0.006 -4.774 1.00 94.62 102 VAL A C 1
ATOM 820 O O . VAL A 1 102 ? 2.047 0.628 -3.811 1.00 94.62 102 VAL A O 1
ATOM 823 N N . MET A 1 103 ? 2.215 -1.113 -5.217 1.00 95.38 103 MET A N 1
ATOM 824 C CA . MET A 1 103 ? 3.518 -1.577 -4.768 1.00 95.38 103 MET A CA 1
ATOM 825 C C . MET A 1 103 ? 4.429 -1.690 -5.997 1.00 95.38 103 MET A C 1
ATOM 827 O O . MET A 1 103 ? 4.325 -2.668 -6.745 1.00 95.38 103 MET A O 1
ATOM 831 N N . PRO A 1 104 ? 5.305 -0.694 -6.234 1.00 95.12 104 PRO A N 1
ATOM 832 C CA . PRO A 1 104 ? 6.247 -0.728 -7.346 1.00 95.12 104 PRO A CA 1
ATOM 833 C C . PRO A 1 104 ? 7.120 -1.985 -7.308 1.00 95.12 104 PRO A C 1
ATOM 835 O O . PRO A 1 104 ? 7.481 -2.460 -6.228 1.00 95.12 104 PRO A O 1
ATOM 838 N N . ARG A 1 105 ? 7.543 -2.488 -8.476 1.00 95.00 105 ARG A N 1
ATOM 839 C CA . ARG A 1 105 ? 8.414 -3.686 -8.562 1.00 95.00 105 ARG A CA 1
ATOM 840 C C . ARG A 1 105 ? 9.668 -3.612 -7.687 1.00 95.00 105 ARG A C 1
ATOM 842 O O . ARG A 1 105 ? 10.106 -4.640 -7.180 1.00 95.00 105 ARG A O 1
ATOM 849 N N . SER A 1 106 ? 10.250 -2.423 -7.523 1.00 95.62 106 SER A N 1
ATOM 850 C CA . SER A 1 106 ? 11.422 -2.204 -6.666 1.00 95.62 106 SER A CA 1
ATOM 851 C C . SER A 1 106 ? 11.112 -2.441 -5.188 1.00 95.62 106 SER A C 1
ATOM 853 O O . SER A 1 106 ? 11.862 -3.153 -4.527 1.00 95.62 106 SER A O 1
ATOM 855 N N . VAL A 1 107 ? 9.996 -1.899 -4.690 1.00 96.94 107 VAL A N 1
ATOM 856 C CA . VAL A 1 107 ? 9.508 -2.118 -3.319 1.00 96.94 107 VAL A CA 1
ATOM 857 C C . VAL A 1 107 ? 9.197 -3.598 -3.118 1.00 96.94 107 VAL A C 1
ATOM 859 O O . VAL A 1 107 ? 9.694 -4.210 -2.181 1.00 96.94 107 VAL A O 1
ATOM 862 N N . LEU A 1 108 ? 8.460 -4.197 -4.057 1.00 96.44 108 LEU A N 1
ATOM 863 C CA . LEU A 1 108 ? 8.098 -5.612 -4.029 1.00 96.44 108 LEU A CA 1
ATOM 864 C C . LEU A 1 108 ? 9.326 -6.529 -3.930 1.00 96.44 108 LEU A C 1
ATOM 866 O O . LEU A 1 108 ? 9.360 -7.435 -3.101 1.00 96.44 108 LEU A O 1
ATOM 870 N N . ALA A 1 109 ? 10.343 -6.284 -4.761 1.00 97.88 109 ALA A N 1
ATOM 871 C CA . ALA A 1 109 ? 11.576 -7.062 -4.751 1.00 97.88 109 ALA A CA 1
ATOM 872 C C . ALA A 1 109 ? 12.342 -6.898 -3.432 1.00 97.88 109 ALA A C 1
ATOM 874 O O . ALA A 1 109 ? 12.812 -7.887 -2.880 1.00 97.88 109 ALA A O 1
ATOM 875 N N . LYS A 1 110 ? 12.445 -5.670 -2.911 1.00 98.50 110 LYS A N 1
ATOM 876 C CA . LYS A 1 110 ? 13.121 -5.403 -1.636 1.00 98.50 110 LYS A CA 1
ATOM 877 C C . LYS A 1 110 ? 12.421 -6.094 -0.468 1.00 98.50 110 LYS A C 1
ATOM 879 O O . LYS A 1 110 ? 13.091 -6.795 0.284 1.00 98.50 110 LYS A O 1
ATOM 884 N N . CYS A 1 111 ? 11.093 -6.010 -0.385 1.00 97.75 111 CYS A N 1
ATOM 885 C CA . CYS A 1 111 ? 10.314 -6.732 0.622 1.00 97.75 111 CYS A CA 1
ATOM 886 C C . CYS A 1 111 ? 10.533 -8.250 0.534 1.00 97.75 111 CYS A C 1
ATOM 888 O O . CYS A 1 111 ? 10.773 -8.894 1.549 1.00 97.75 111 CYS A O 1
ATOM 890 N N . ALA A 1 112 ? 10.514 -8.825 -0.675 1.00 97.81 112 ALA A N 1
ATOM 891 C CA . ALA A 1 112 ? 10.696 -10.267 -0.867 1.00 97.81 112 ALA A CA 1
ATOM 892 C C . ALA A 1 112 ? 12.110 -10.745 -0.501 1.00 97.81 112 ALA A C 1
ATOM 894 O O . ALA A 1 112 ? 12.307 -11.908 -0.169 1.00 97.81 112 ALA A O 1
ATOM 895 N N . LEU A 1 113 ? 13.096 -9.851 -0.575 1.00 97.88 113 LEU A N 1
ATOM 896 C CA . LEU A 1 113 ? 14.485 -10.114 -0.207 1.00 97.88 113 LEU A CA 1
ATOM 897 C C . LEU A 1 113 ? 14.807 -9.724 1.246 1.00 97.88 113 LEU A C 1
ATOM 899 O O . LEU A 1 113 ? 15.955 -9.870 1.657 1.00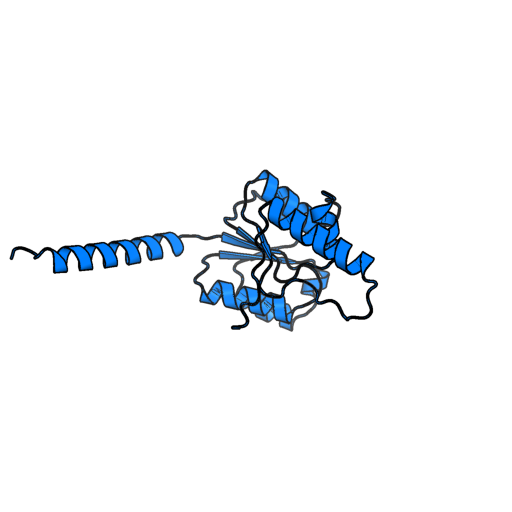 97.88 113 LEU A O 1
ATOM 903 N N . GLY A 1 114 ? 13.834 -9.215 2.010 1.00 97.06 114 GLY A N 1
ATOM 904 C CA . GLY A 1 114 ? 14.045 -8.746 3.383 1.00 97.06 114 GLY A CA 1
ATOM 905 C C . GLY A 1 114 ? 14.916 -7.488 3.490 1.00 97.06 114 GLY A C 1
ATOM 906 O O . GLY A 1 114 ? 15.570 -7.277 4.506 1.00 97.06 114 GLY A O 1
ATOM 907 N N . ILE A 1 115 ? 14.967 -6.666 2.439 1.00 98.12 115 ILE A N 1
ATOM 908 C CA . ILE A 1 115 ? 15.732 -5.416 2.414 1.00 98.12 115 ILE A CA 1
ATOM 909 C C . ILE A 1 115 ? 14.823 -4.279 2.879 1.00 98.12 115 ILE A C 1
ATOM 9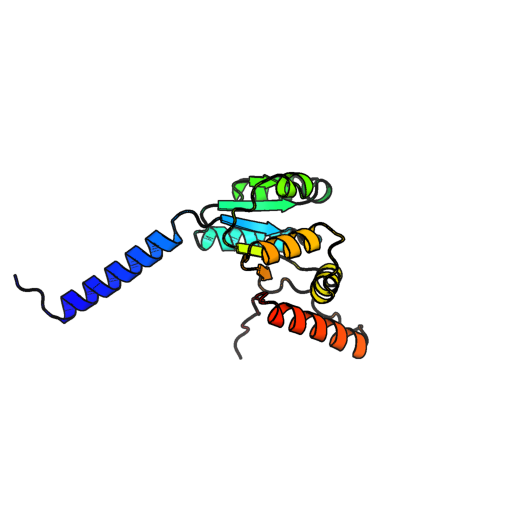11 O O . ILE A 1 115 ? 13.853 -3.954 2.193 1.00 98.12 115 ILE A O 1
ATOM 915 N N . SER A 1 116 ? 15.164 -3.664 4.012 1.00 96.19 116 SER A N 1
ATOM 916 C CA . SER A 1 116 ? 14.471 -2.507 4.576 1.00 96.19 116 SER A CA 1
ATOM 917 C C . SER A 1 116 ? 15.388 -1.272 4.561 1.00 96.19 116 SER A C 1
ATOM 919 O O . SER A 1 116 ? 16.140 -0.995 5.485 1.00 96.19 116 SER A O 1
ATOM 921 N N . ASP A 1 117 ? 15.439 -0.576 3.427 1.00 95.81 117 ASP A N 1
ATOM 922 C CA . ASP A 1 117 ? 16.347 0.567 3.197 1.00 95.81 117 ASP A CA 1
ATOM 923 C C . ASP A 1 117 ? 15.633 1.795 2.602 1.00 95.81 117 ASP A C 1
ATOM 925 O O . ASP A 1 117 ? 16.245 2.836 2.364 1.00 95.81 117 ASP A O 1
ATOM 929 N N . ILE A 1 118 ? 14.332 1.672 2.349 1.00 95.12 118 ILE A N 1
ATOM 930 C CA . ILE A 1 118 ? 13.425 2.750 1.952 1.00 95.12 118 ILE A CA 1
ATOM 931 C C . ILE A 1 118 ? 12.211 2.744 2.874 1.00 95.12 118 ILE A C 1
ATOM 933 O O . ILE A 1 118 ? 11.905 1.730 3.511 1.00 95.12 118 ILE A O 1
ATOM 937 N N . TYR A 1 119 ? 11.496 3.866 2.943 1.00 94.69 119 TYR A N 1
ATOM 938 C CA . TYR A 1 119 ? 10.419 3.988 3.917 1.00 94.69 119 TYR A CA 1
ATOM 939 C C . TYR A 1 119 ? 9.310 2.959 3.690 1.00 94.69 119 TYR A C 1
ATOM 941 O O . TYR A 1 119 ? 8.790 2.427 4.660 1.00 94.69 119 TYR A O 1
ATOM 949 N N . GLU A 1 120 ? 8.987 2.614 2.439 1.00 96.12 120 GLU A N 1
ATOM 950 C CA . GLU A 1 120 ? 7.988 1.589 2.134 1.00 96.12 120 GLU A CA 1
ATOM 951 C C . GLU A 1 120 ? 8.351 0.238 2.759 1.00 96.12 120 GLU A C 1
ATOM 953 O O . GLU A 1 120 ? 7.509 -0.427 3.355 1.00 96.12 120 GLU A O 1
ATOM 958 N N . THR A 1 121 ? 9.615 -0.162 2.630 1.00 97.06 121 THR A N 1
ATOM 959 C CA . THR A 1 121 ? 10.116 -1.443 3.139 1.00 97.06 121 THR A CA 1
ATOM 960 C C . THR A 1 121 ? 10.304 -1.427 4.655 1.00 97.06 121 THR A C 1
ATOM 962 O O . THR A 1 121 ? 10.094 -2.449 5.300 1.00 97.06 121 THR A O 1
ATOM 965 N N . GLU A 1 122 ? 10.630 -0.268 5.238 1.00 95.62 122 GLU A N 1
ATOM 966 C CA . GLU A 1 122 ? 10.626 -0.077 6.694 1.00 95.62 122 GLU A CA 1
ATOM 967 C C . GLU A 1 122 ? 9.204 -0.162 7.261 1.00 95.62 122 GLU A C 1
ATOM 969 O O . GLU A 1 122 ? 9.002 -0.805 8.284 1.00 95.62 122 GLU A O 1
ATOM 974 N N . MET A 1 123 ? 8.193 0.390 6.573 1.00 95.81 123 MET A N 1
ATOM 975 C CA . MET A 1 123 ? 6.791 0.199 6.966 1.00 95.81 123 MET A CA 1
ATOM 976 C C . MET A 1 123 ? 6.423 -1.289 6.971 1.00 95.81 123 MET A C 1
ATOM 978 O O . MET A 1 123 ? 5.864 -1.769 7.951 1.00 95.81 123 MET A O 1
ATOM 982 N N . VAL A 1 124 ? 6.768 -2.039 5.916 1.00 96.88 124 VAL A N 1
ATOM 983 C CA . VAL A 1 124 ? 6.504 -3.491 5.857 1.00 96.88 124 VAL A CA 1
ATOM 984 C C . VAL A 1 124 ? 7.174 -4.231 7.013 1.00 96.88 124 VAL A C 1
ATOM 986 O O . VAL A 1 124 ? 6.534 -5.065 7.647 1.00 96.88 124 VAL A O 1
ATOM 989 N N . LYS A 1 125 ? 8.435 -3.906 7.315 1.00 96.25 125 LYS A N 1
ATOM 990 C CA . LYS A 1 125 ? 9.152 -4.477 8.458 1.00 96.25 125 LYS A CA 1
ATOM 991 C C . LYS A 1 125 ? 8.424 -4.197 9.776 1.00 96.25 125 LYS A C 1
ATOM 993 O O . LYS A 1 125 ? 8.153 -5.146 10.503 1.00 96.25 125 LYS A O 1
ATOM 998 N N . MET A 1 126 ? 8.053 -2.944 10.047 1.00 94.06 126 MET A N 1
ATOM 999 C CA . MET A 1 126 ? 7.312 -2.585 11.264 1.00 94.06 126 MET A CA 1
ATOM 1000 C C . MET A 1 126 ? 5.969 -3.316 11.347 1.00 94.06 126 MET A C 1
ATOM 1002 O O . MET A 1 126 ? 5.618 -3.841 12.395 1.00 94.06 126 MET A O 1
ATOM 1006 N N . ALA A 1 127 ? 5.234 -3.427 10.236 1.00 94.94 127 ALA A N 1
ATOM 1007 C CA . ALA A 1 127 ? 3.989 -4.188 10.216 1.00 94.94 127 ALA A CA 1
ATOM 1008 C C . ALA A 1 127 ? 4.205 -5.675 10.533 1.00 94.94 127 ALA A C 1
ATOM 1010 O O . ALA A 1 127 ? 3.403 -6.252 11.259 1.00 94.94 127 ALA A O 1
ATOM 1011 N N . PHE A 1 128 ? 5.285 -6.295 10.050 1.00 95.31 128 PHE A N 1
ATOM 1012 C CA . PHE A 1 128 ? 5.615 -7.670 10.428 1.00 95.31 128 PHE A CA 1
ATOM 1013 C C . PHE A 1 128 ? 6.005 -7.810 11.902 1.00 95.31 128 PHE A C 1
ATOM 1015 O O . PHE A 1 128 ? 5.568 -8.762 12.545 1.00 95.31 128 PHE A O 1
ATOM 1022 N N . GLU A 1 129 ? 6.797 -6.880 12.438 1.00 93.62 129 GLU A N 1
ATOM 1023 C CA . GLU A 1 129 ? 7.216 -6.878 13.848 1.00 93.62 129 GLU A CA 1
ATOM 1024 C C . GLU A 1 129 ? 6.019 -6.720 14.804 1.00 93.62 129 GLU A C 1
ATOM 1026 O O . GLU A 1 129 ? 5.990 -7.349 15.860 1.00 93.62 129 GLU A O 1
ATOM 1031 N N . GLU A 1 130 ? 4.999 -5.967 14.387 1.00 92.69 130 GLU A N 1
ATOM 1032 C CA . GLU A 1 130 ? 3.771 -5.705 15.152 1.00 92.69 130 GLU A CA 1
ATOM 1033 C C . GLU A 1 130 ? 2.616 -6.673 14.818 1.00 92.69 130 GLU A C 1
ATOM 1035 O O . GLU A 1 130 ? 1.527 -6.575 15.383 1.00 92.69 130 GLU A O 1
ATOM 1040 N N . GLY A 1 131 ? 2.824 -7.629 13.904 1.00 92.62 131 GLY A N 1
ATOM 1041 C CA . GLY A 1 131 ? 1.812 -8.624 13.527 1.00 92.62 131 GLY A CA 1
ATOM 1042 C C . GLY A 1 131 ? 0.609 -8.061 12.759 1.00 92.62 131 GLY A C 1
ATOM 1043 O O . GLY A 1 131 ? -0.485 -8.622 12.828 1.00 92.62 131 GLY A O 1
ATOM 1044 N N . ILE A 1 132 ? 0.795 -6.962 12.032 1.00 93.56 132 ILE A N 1
ATOM 1045 C CA . ILE A 1 132 ? -0.260 -6.252 11.305 1.00 93.56 132 ILE A CA 1
ATOM 1046 C C . ILE A 1 132 ? -0.453 -6.824 9.908 1.00 93.56 132 ILE A C 1
ATOM 1048 O O . ILE A 1 132 ? 0.498 -7.091 9.171 1.00 93.56 132 ILE A O 1
ATOM 1052 N N . GLU A 1 133 ? -1.719 -6.961 9.516 1.00 94.00 133 GLU A N 1
ATOM 1053 C CA . GLU A 1 133 ? -2.080 -7.461 8.197 1.00 94.00 133 GLU A CA 1
ATOM 1054 C C . GLU A 1 133 ? -1.653 -6.470 7.106 1.00 94.00 133 GLU A C 1
ATOM 1056 O O . GLU A 1 133 ? -2.014 -5.291 7.131 1.00 94.00 133 GLU A O 1
ATOM 1061 N N . ILE A 1 134 ? -0.933 -6.957 6.094 1.00 97.31 134 ILE A N 1
ATOM 1062 C CA . ILE A 1 134 ? -0.511 -6.155 4.944 1.00 97.31 134 ILE A CA 1
ATOM 1063 C C . ILE A 1 134 ? -1.310 -6.580 3.715 1.00 97.31 134 ILE A C 1
ATOM 1065 O O . ILE A 1 134 ? -1.417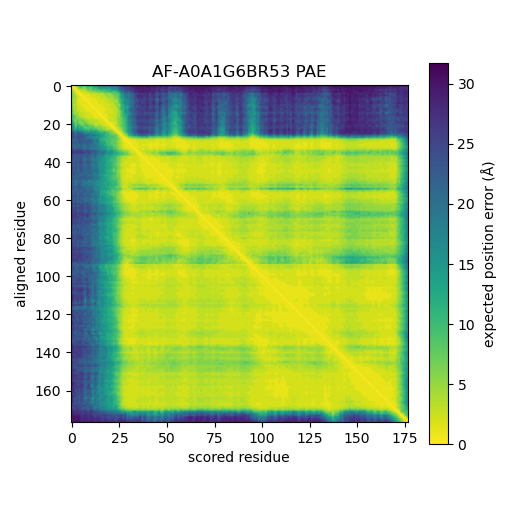 -7.763 3.392 1.00 97.31 134 ILE A O 1
ATOM 1069 N N . THR A 1 135 ? -1.857 -5.610 2.984 1.00 96.56 135 THR A N 1
ATOM 1070 C CA . THR A 1 135 ? -2.568 -5.851 1.726 1.00 96.56 135 THR A CA 1
ATOM 1071 C C . THR A 1 135 ? -2.072 -4.960 0.596 1.00 96.56 135 THR A C 1
ATOM 1073 O O . THR A 1 135 ? -1.934 -3.749 0.744 1.00 96.56 135 THR A O 1
ATOM 1076 N N . ILE A 1 136 ? -1.888 -5.547 -0.583 1.00 95.94 136 ILE A N 1
ATOM 1077 C CA . ILE A 1 136 ? -1.713 -4.829 -1.845 1.00 95.94 136 ILE A CA 1
ATOM 1078 C C . ILE A 1 136 ? -3.086 -4.718 -2.514 1.00 95.94 136 ILE A C 1
ATOM 1080 O O . ILE A 1 136 ? -3.758 -5.727 -2.757 1.00 95.94 136 ILE A O 1
ATOM 1084 N N . ALA A 1 137 ? -3.512 -3.485 -2.792 1.00 92.88 137 ALA A N 1
ATOM 1085 C CA . ALA A 1 137 ? -4.819 -3.199 -3.370 1.00 92.88 137 ALA A CA 1
ATOM 1086 C C . ALA A 1 137 ? -4.974 -3.796 -4.776 1.00 92.88 137 ALA A C 1
ATOM 1088 O O . ALA A 1 137 ? -3.999 -4.055 -5.488 1.00 92.88 137 ALA A O 1
ATOM 1089 N N . ARG A 1 138 ? -6.228 -3.963 -5.209 1.00 85.88 138 ARG A N 1
ATOM 1090 C CA . ARG A 1 138 ? -6.556 -4.551 -6.512 1.00 85.88 138 ARG A CA 1
ATOM 1091 C C . ARG A 1 138 ? -5.894 -3.815 -7.681 1.00 85.88 138 ARG A C 1
ATOM 1093 O O . ARG A 1 138 ? -6.120 -2.625 -7.927 1.00 85.88 138 ARG A O 1
ATOM 1100 N N . GLY A 1 139 ? -5.079 -4.558 -8.430 1.00 85.38 139 GLY A N 1
ATOM 1101 C CA . GLY A 1 139 ? -4.277 -4.037 -9.536 1.00 85.38 139 GLY A CA 1
ATOM 1102 C C . GLY A 1 139 ? -3.113 -3.139 -9.102 1.00 85.38 139 GLY A C 1
ATOM 1103 O O . GLY A 1 139 ? -2.553 -2.454 -9.950 1.00 85.38 139 GLY A O 1
ATOM 1104 N N . GLY A 1 140 ? -2.747 -3.126 -7.818 1.00 89.38 140 GLY A N 1
ATOM 1105 C CA . GLY A 1 140 ? -1.619 -2.371 -7.268 1.00 89.38 140 GLY A CA 1
ATOM 1106 C C . GLY A 1 140 ? -0.240 -2.903 -7.670 1.00 89.38 140 GLY A C 1
ATOM 1107 O O . GLY A 1 140 ? 0.763 -2.290 -7.328 1.00 89.38 140 GLY A O 1
ATOM 1108 N N . LEU A 1 141 ? -0.178 -4.016 -8.405 1.00 91.88 141 LEU A N 1
ATOM 1109 C CA . LEU A 1 141 ? 1.049 -4.549 -8.992 1.00 91.88 141 LEU A CA 1
ATOM 1110 C C . LEU A 1 141 ? 1.233 -4.054 -10.431 1.00 91.88 141 LEU A C 1
ATOM 1112 O O . LEU A 1 141 ? 0.292 -4.071 -11.230 1.00 91.88 141 LEU A O 1
ATOM 1116 N N . ASP A 1 142 ? 2.463 -3.684 -10.783 1.00 89.25 142 ASP A N 1
ATOM 1117 C CA . ASP A 1 142 ? 2.813 -3.243 -12.136 1.00 89.25 142 ASP A CA 1
ATOM 1118 C C . ASP A 1 142 ? 2.674 -4.378 -13.163 1.00 89.25 142 ASP A C 1
ATOM 1120 O O . ASP A 1 142 ? 3.400 -5.380 -13.117 1.00 89.25 142 ASP A O 1
ATOM 1124 N N . LYS A 1 143 ? 1.806 -4.185 -14.164 1.00 89.38 143 LYS A N 1
ATOM 1125 C CA . LYS A 1 143 ? 1.637 -5.123 -15.287 1.00 89.38 143 LYS A CA 1
ATOM 1126 C C . LYS A 1 143 ? 2.907 -5.208 -16.131 1.00 89.38 143 LYS A C 1
ATOM 1128 O O . LYS A 1 143 ? 3.538 -4.188 -16.409 1.00 89.38 143 LYS A O 1
ATOM 1133 N N . PHE A 1 144 ? 3.283 -6.414 -16.557 1.00 91.81 144 PHE A N 1
ATOM 1134 C CA . PHE A 1 144 ? 4.351 -6.579 -17.546 1.00 91.81 144 PHE A CA 1
ATOM 1135 C C . PHE A 1 144 ? 3.959 -5.886 -18.849 1.00 91.81 144 PHE A C 1
ATOM 1137 O O . PHE A 1 144 ? 2.812 -5.976 -19.287 1.00 91.81 144 PHE A O 1
ATOM 1144 N N . THR A 1 145 ? 4.909 -5.178 -19.449 1.00 92.75 145 THR A N 1
ATOM 1145 C CA . THR A 1 145 ? 4.703 -4.498 -20.735 1.00 92.75 145 THR A CA 1
ATOM 1146 C C . THR A 1 145 ? 4.694 -5.476 -21.908 1.00 92.75 145 THR A C 1
ATOM 1148 O O . THR A 1 145 ? 4.169 -5.155 -22.969 1.00 92.75 145 THR A O 1
ATOM 1151 N N . GLY A 1 146 ? 5.282 -6.661 -21.714 1.00 93.31 146 GLY A N 1
ATOM 1152 C CA . GLY A 1 146 ? 5.495 -7.674 -22.748 1.00 93.31 146 GLY A CA 1
ATOM 1153 C C . GLY A 1 146 ? 6.882 -7.597 -23.389 1.00 93.31 146 GLY A C 1
ATOM 1154 O O . GLY A 1 146 ? 7.278 -8.531 -24.077 1.00 93.31 146 GLY A O 1
ATOM 1155 N N . ASN A 1 147 ? 7.639 -6.528 -23.124 1.00 96.12 147 ASN A N 1
ATOM 1156 C CA . ASN A 1 147 ? 9.018 -6.373 -23.593 1.00 96.12 147 ASN A CA 1
ATOM 1157 C C . ASN A 1 147 ? 10.044 -7.002 -22.638 1.00 96.12 147 ASN A C 1
ATOM 1159 O O . ASN A 1 147 ? 11.204 -7.181 -23.002 1.00 96.12 147 ASN A O 1
ATOM 1163 N N . GLU A 1 148 ? 9.652 -7.283 -21.394 1.00 97.44 148 GLU A N 1
ATOM 1164 C CA . GLU A 1 148 ? 10.550 -7.826 -20.383 1.00 97.44 148 GLU A CA 1
ATOM 1165 C C . GLU A 1 148 ? 10.976 -9.272 -20.717 1.00 97.44 148 GLU A C 1
ATOM 1167 O O . GLU A 1 148 ? 10.111 -10.084 -21.054 1.00 97.44 148 GLU A O 1
ATOM 1172 N N . PRO A 1 149 ? 12.264 -9.646 -20.554 1.00 97.69 149 PRO A N 1
ATOM 1173 C CA . PRO A 1 149 ? 12.719 -11.028 -20.720 1.00 97.69 149 PRO A CA 1
ATOM 1174 C C . PRO A 1 149 ? 11.959 -12.011 -19.825 1.00 97.69 149 PRO A C 1
ATOM 1176 O O . PRO A 1 149 ? 11.580 -11.674 -18.698 1.00 97.69 149 PRO A O 1
ATOM 1179 N N . LEU A 1 150 ? 11.778 -13.247 -20.296 1.00 97.25 150 LEU A N 1
ATOM 1180 C CA . LEU A 1 150 ? 11.001 -14.264 -19.583 1.00 97.25 150 LEU A CA 1
ATOM 1181 C C . LEU A 1 150 ? 11.573 -14.546 -18.186 1.00 97.25 150 LEU A C 1
ATOM 1183 O O . LEU A 1 150 ? 10.824 -14.647 -17.217 1.00 97.25 150 LEU A O 1
ATOM 1187 N N . GLU A 1 151 ? 12.895 -14.608 -18.059 1.00 97.69 151 GLU A N 1
ATOM 1188 C CA . GLU A 1 151 ? 13.598 -14.850 -16.799 1.00 97.69 151 GLU A CA 1
ATOM 1189 C C . GLU A 1 151 ? 13.356 -13.720 -15.790 1.00 97.69 151 GLU A C 1
ATOM 1191 O O . GLU A 1 151 ? 13.210 -13.966 -14.590 1.00 97.69 151 GLU A O 1
ATOM 1196 N N . TYR A 1 152 ? 13.263 -12.474 -16.268 1.00 97.06 152 TYR A N 1
ATOM 1197 C CA . TYR A 1 152 ? 12.916 -11.332 -15.425 1.00 97.06 152 TYR A CA 1
ATOM 1198 C C . TYR A 1 152 ? 11.466 -11.431 -14.942 1.00 97.06 152 TYR A C 1
ATOM 1200 O O . TYR A 1 152 ? 11.205 -11.274 -13.749 1.00 97.06 152 TYR A O 1
ATOM 1208 N N . GLN A 1 153 ? 10.526 -11.754 -15.836 1.00 96.81 153 GLN A N 1
ATOM 1209 C CA . GLN A 1 153 ? 9.122 -11.945 -15.459 1.00 96.81 153 GLN A CA 1
ATOM 1210 C C . GLN A 1 153 ? 8.979 -13.054 -14.409 1.00 96.81 153 GLN A C 1
ATOM 1212 O O . GLN A 1 153 ? 8.320 -12.862 -13.386 1.00 96.81 153 GLN A O 1
ATOM 1217 N N . GLN A 1 154 ? 9.658 -14.188 -14.612 1.00 97.38 154 GLN A N 1
ATOM 1218 C CA . GLN A 1 154 ? 9.687 -15.297 -13.656 1.00 97.38 154 GLN A CA 1
ATOM 1219 C C . GLN A 1 154 ? 10.263 -14.877 -12.303 1.00 97.38 154 GLN A C 1
ATOM 1221 O O . GLN A 1 154 ? 9.722 -15.265 -11.268 1.00 97.38 154 GLN A O 1
ATOM 1226 N N . ARG A 1 155 ? 11.317 -14.050 -12.289 1.00 97.75 155 ARG A N 1
ATOM 1227 C CA . ARG A 1 155 ? 11.893 -13.520 -11.048 1.00 97.75 155 ARG A CA 1
ATOM 1228 C C . ARG A 1 155 ? 10.889 -12.667 -10.274 1.00 97.75 155 ARG A C 1
ATOM 1230 O O . ARG A 1 155 ? 10.716 -12.888 -9.080 1.00 97.75 155 ARG A O 1
ATOM 1237 N N . ILE A 1 156 ? 10.201 -11.742 -10.947 1.00 97.12 156 ILE A N 1
ATOM 1238 C CA . ILE A 1 15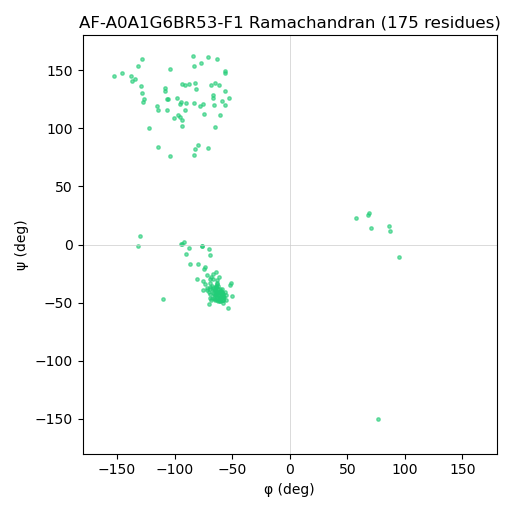6 ? 9.173 -10.895 -10.324 1.00 97.12 156 ILE A CA 1
ATOM 1239 C C . ILE A 1 156 ? 8.001 -11.739 -9.803 1.00 97.12 156 ILE A C 1
ATOM 1241 O O . ILE A 1 156 ? 7.542 -11.524 -8.684 1.00 97.12 156 ILE A O 1
ATOM 1245 N N . MET A 1 157 ? 7.557 -12.745 -10.562 1.00 96.38 157 MET A N 1
ATOM 1246 C CA . MET A 1 157 ? 6.536 -13.690 -10.093 1.00 96.38 157 MET A CA 1
ATOM 1247 C C . MET A 1 157 ? 7.008 -14.508 -8.885 1.00 96.38 157 MET A C 1
ATOM 1249 O O . MET A 1 157 ? 6.204 -14.817 -8.010 1.00 96.38 157 MET A O 1
ATOM 1253 N N . GLY A 1 158 ? 8.301 -14.838 -8.814 1.00 97.69 158 GLY A N 1
ATOM 1254 C CA . GLY A 1 158 ? 8.923 -15.449 -7.641 1.00 97.69 158 GLY A CA 1
ATOM 1255 C C . GLY A 1 158 ? 8.812 -14.556 -6.407 1.00 97.69 158 GLY A C 1
ATOM 1256 O O . GLY A 1 158 ? 8.332 -15.014 -5.378 1.00 97.69 158 GLY A O 1
ATOM 1257 N N . TYR A 1 159 ? 9.147 -13.270 -6.532 1.00 97.81 159 TYR A N 1
ATOM 1258 C CA . TYR A 1 159 ? 8.997 -12.312 -5.433 1.00 97.81 159 TYR A CA 1
ATOM 1259 C C . TYR A 1 159 ? 7.545 -12.169 -4.970 1.00 97.81 159 TYR A C 1
ATOM 1261 O O . TYR A 1 159 ? 7.290 -12.165 -3.772 1.00 97.81 159 TYR A O 1
ATOM 1269 N N . ILE A 1 160 ? 6.583 -12.124 -5.899 1.00 96.00 160 ILE A N 1
ATOM 1270 C CA . ILE A 1 160 ? 5.151 -12.103 -5.560 1.00 96.00 160 ILE A CA 1
ATOM 1271 C C . ILE A 1 160 ? 4.773 -13.322 -4.705 1.00 96.00 160 ILE A C 1
ATOM 1273 O O . ILE A 1 160 ? 4.078 -13.166 -3.704 1.00 96.00 160 ILE A O 1
ATOM 1277 N N . ARG A 1 161 ? 5.238 -14.525 -5.070 1.00 96.81 161 ARG A N 1
ATOM 1278 C CA . ARG A 1 161 ? 4.979 -15.749 -4.289 1.00 96.81 161 ARG A CA 1
ATOM 1279 C C . ARG A 1 161 ? 5.570 -15.653 -2.888 1.00 96.81 161 ARG A C 1
ATOM 1281 O O . ARG A 1 161 ? 4.856 -15.921 -1.933 1.00 96.81 161 ARG A O 1
ATOM 1288 N N . THR A 1 162 ? 6.815 -15.196 -2.772 1.00 97.81 162 THR A N 1
ATOM 1289 C CA . THR A 1 162 ? 7.473 -14.993 -1.475 1.00 97.81 162 THR A CA 1
ATOM 1290 C C . THR A 1 162 ? 6.695 -14.024 -0.581 1.00 97.81 162 THR A C 1
ATOM 1292 O O . THR A 1 162 ? 6.500 -14.308 0.593 1.00 97.81 162 THR A O 1
ATOM 1295 N N . LEU A 1 163 ? 6.175 -12.915 -1.120 1.00 96.38 163 LEU A N 1
ATOM 1296 C CA . LEU A 1 163 ? 5.356 -11.991 -0.323 1.00 96.38 163 LEU A CA 1
ATOM 1297 C C . LEU A 1 163 ? 4.062 -12.641 0.187 1.00 96.38 163 LEU A C 1
ATOM 1299 O O . LEU A 1 163 ? 3.677 -12.420 1.332 1.00 96.38 163 LEU A O 1
ATOM 1303 N N . VAL A 1 164 ? 3.405 -13.460 -0.638 1.00 95.62 164 VAL A N 1
ATOM 1304 C CA . VAL A 1 164 ? 2.214 -14.214 -0.214 1.00 95.62 164 VAL A CA 1
ATOM 1305 C C . VAL A 1 164 ? 2.567 -15.238 0.870 1.00 95.62 164 VAL A C 1
ATOM 1307 O O . VAL A 1 164 ? 1.809 -15.392 1.823 1.00 95.62 164 VAL A O 1
ATOM 1310 N N . GLU A 1 165 ? 3.723 -15.898 0.769 1.00 96.75 165 GLU A N 1
ATOM 1311 C CA . GLU A 1 165 ? 4.240 -16.804 1.808 1.00 96.75 165 GLU A CA 1
ATOM 1312 C C . GLU A 1 165 ? 4.534 -16.071 3.128 1.00 96.75 165 GLU A C 1
ATOM 1314 O O . GLU A 1 165 ? 4.356 -16.653 4.195 1.00 96.75 165 GLU A O 1
ATOM 1319 N N . TYR A 1 166 ? 4.907 -14.787 3.076 1.00 96.06 166 TYR A N 1
ATOM 1320 C CA . TYR A 1 166 ? 5.042 -13.919 4.256 1.00 96.06 166 TYR A CA 1
ATOM 1321 C C . TYR A 1 166 ? 3.701 -13.433 4.827 1.00 96.06 166 TYR A C 1
ATOM 1323 O O . TYR A 1 166 ? 3.687 -12.718 5.824 1.00 96.06 166 TYR A O 1
ATOM 1331 N N . GLY A 1 167 ? 2.570 -13.802 4.219 1.00 94.19 167 GLY A N 1
ATOM 1332 C CA . GLY A 1 167 ? 1.240 -13.389 4.669 1.00 94.19 167 GLY A CA 1
ATOM 1333 C C . GLY A 1 167 ? 0.771 -12.046 4.105 1.00 94.19 167 GLY A C 1
ATOM 1334 O O . GLY A 1 167 ? -0.244 -11.525 4.557 1.00 94.19 167 GLY A O 1
ATOM 1335 N N . ILE A 1 168 ? 1.453 -11.481 3.101 1.00 96.38 168 ILE A N 1
ATOM 1336 C CA . ILE A 1 168 ? 0.954 -10.287 2.409 1.00 96.38 168 ILE A CA 1
ATOM 1337 C C . ILE A 1 168 ? -0.184 -10.693 1.473 1.00 96.38 168 ILE A C 1
ATOM 1339 O O . ILE A 1 168 ? -0.008 -11.470 0.530 1.00 96.38 168 ILE A O 1
ATOM 1343 N N . HIS A 1 169 ? -1.362 -10.115 1.691 1.00 95.19 169 HIS A N 1
ATOM 1344 C CA . HIS A 1 169 ? -2.524 -10.367 0.853 1.00 95.19 169 HIS A CA 1
ATOM 1345 C C . HIS A 1 169 ? -2.486 -9.518 -0.414 1.00 95.19 169 HIS A C 1
ATOM 1347 O O . HIS A 1 169 ? -2.273 -8.309 -0.380 1.00 95.19 169 HIS A O 1
ATOM 1353 N N . ILE A 1 170 ? -2.750 -10.142 -1.558 1.00 91.56 170 ILE A N 1
ATOM 1354 C CA . ILE A 1 170 ? -2.824 -9.453 -2.847 1.00 91.56 170 ILE A CA 1
ATOM 1355 C C 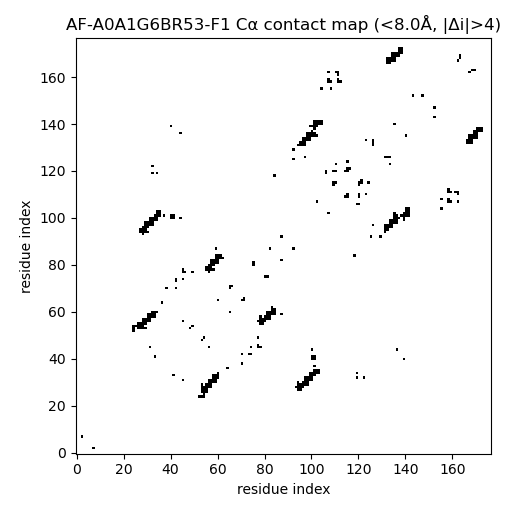. ILE A 1 170 ? -4.259 -9.561 -3.335 1.00 91.56 170 ILE A C 1
ATOM 1357 O O . ILE A 1 170 ? -4.754 -10.655 -3.605 1.00 91.56 170 ILE A O 1
ATOM 1361 N N . GLN A 1 171 ? -4.943 -8.426 -3.447 1.00 87.25 171 GLN A N 1
ATOM 1362 C CA . GLN A 1 171 ? -6.274 -8.409 -4.038 1.00 87.25 171 GLN A CA 1
ATOM 1363 C C . GLN A 1 171 ? -6.136 -8.582 -5.553 1.00 87.25 171 GLN A C 1
ATOM 1365 O O . GLN A 1 171 ? -5.607 -7.718 -6.255 1.00 87.25 171 GLN A O 1
ATOM 1370 N N . PHE A 1 172 ? -6.592 -9.715 -6.076 1.00 61.59 172 PHE A N 1
ATOM 1371 C CA . PHE A 1 172 ? -6.566 -9.969 -7.513 1.00 61.59 172 PHE A CA 1
ATOM 1372 C C . PHE A 1 172 ? -7.770 -9.338 -8.21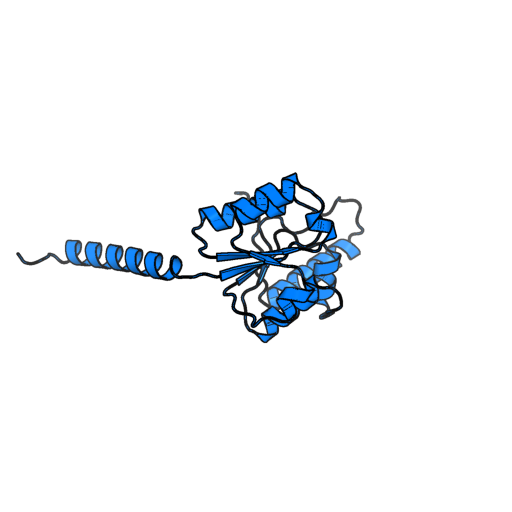5 1.00 61.59 172 PHE A C 1
ATOM 1374 O O . PHE A 1 172 ? -8.845 -9.163 -7.636 1.00 61.59 172 PHE A O 1
ATOM 1381 N N . ASP A 1 173 ? -7.594 -9.022 -9.498 1.00 52.88 173 ASP A N 1
ATOM 1382 C CA . ASP A 1 173 ? -8.723 -8.831 -10.394 1.00 52.88 173 ASP A CA 1
ATOM 1383 C C . ASP A 1 173 ? -9.456 -10.175 -10.536 1.00 52.88 173 ASP A C 1
ATOM 1385 O O . ASP A 1 173 ? -9.023 -11.046 -11.286 1.00 52.88 173 ASP A O 1
ATOM 1389 N N . THR A 1 174 ? -10.578 -10.368 -9.837 1.00 37.44 174 THR A N 1
ATOM 1390 C CA . THR A 1 174 ? -11.603 -11.302 -10.317 1.00 37.44 174 THR A CA 1
ATOM 1391 C C . THR A 1 174 ? -12.246 -10.660 -11.540 1.00 37.44 174 THR A C 1
ATOM 1393 O O . THR A 1 174 ? -13.241 -9.941 -11.455 1.00 37.44 174 THR A O 1
ATOM 1396 N N . GLU A 1 175 ? -11.604 -10.828 -12.691 1.00 37.38 175 GLU A N 1
ATOM 1397 C CA . GLU A 1 175 ? -12.309 -10.819 -13.965 1.00 37.38 175 GLU A CA 1
ATOM 1398 C C . GLU A 1 175 ? -12.983 -12.186 -14.094 1.00 37.38 175 GLU A C 1
ATOM 1400 O O . GLU A 1 175 ? -12.325 -13.226 -14.013 1.00 37.38 175 GLU A O 1
ATOM 1405 N N . GLY A 1 176 ? -14.315 -12.171 -14.196 1.00 36.94 176 GLY A N 1
ATOM 1406 C CA . GLY A 1 176 ? -15.108 -13.363 -14.455 1.00 36.94 176 GLY A CA 1
ATOM 1407 C C . GLY A 1 176 ? -14.579 -14.085 -15.690 1.00 36.94 176 GLY A C 1
ATOM 1408 O O . GLY A 1 176 ? -14.414 -13.479 -16.749 1.00 36.94 176 GLY A O 1
ATOM 1409 N N . ARG A 1 177 ? -14.292 -15.371 -15.513 1.00 31.62 177 ARG A N 1
ATOM 1410 C CA . ARG A 1 177 ? -14.278 -16.343 -16.601 1.00 31.62 177 ARG A CA 1
ATOM 1411 C C . ARG A 1 177 ? -15.663 -16.951 -16.718 1.00 31.62 177 ARG A C 1
ATOM 1413 O O . ARG A 1 177 ? -16.277 -17.163 -15.647 1.00 31.62 177 ARG A O 1
#